Protein AF-A0A537TUF7-F1 (afdb_monomer)

Radius of gyration: 23.36 Å; Cα contacts (8 Å, |Δi|>4): 195; chains: 1; bounding box: 67×32×66 Å

Secondary structure (DSSP, 8-state):
-HHHHHHHHHHS---SHHHHHHHHHHHHHHHHTS------TTTHHHHTTHHHH-HHHHHH-HHHHHHHHHHHHHHHHT-HHHHHHHHHHHHHHHHHHHHHHTT---SS-GGG--HHHHHHHHHHHHHHGGGSPPSHHHHHHHHHHHHHHTTHHHHIIIIIHHHHTT-----HHHHHHHHHHHHHHHHHHHTT--PPP-

Foldseek 3Di:
DVVVVVVVCVVPPDPDPVSVVVVVVVVCVVCVPDDDQDFDPVLPCLQQVDVVLDPLLCVQEVPLVVLLNQLSNCLRRFVLLSSLVSLLVSVLLVLLQLLVVLVQDDPDRSVPDDLVSSLVSNVVSLVVLVVDDDDPVSVVVNVLSVVLSVCSCCSVVVGDVCSVVVVDDDGSVRSVVSSVVSSVSSVSCSVPHGRDDD

Structure (mmCIF, N/CA/C/O backbone):
data_AF-A0A537TUF7-F1
#
_entry.id   AF-A0A537TUF7-F1
#
loop_
_atom_site.group_PDB
_atom_site.id
_atom_site.type_symbol
_atom_site.label_atom_id
_atom_site.label_alt_id
_atom_site.label_comp_id
_atom_site.label_asym_id
_atom_site.label_entity_id
_atom_site.label_seq_id
_atom_site.pdbx_PDB_ins_code
_atom_site.Cartn_x
_atom_site.Cartn_y
_atom_site.Cartn_z
_atom_site.occupancy
_atom_site.B_iso_or_equiv
_atom_site.auth_seq_id
_atom_site.auth_comp_id
_atom_site.auth_asym_id
_atom_site.auth_atom_id
_atom_site.pdbx_PDB_model_num
ATOM 1 N N . MET A 1 1 ? 23.579 -20.624 -18.718 1.00 41.66 1 MET A N 1
ATOM 2 C CA . MET A 1 1 ? 23.574 -19.630 -19.819 1.00 41.66 1 MET A CA 1
ATOM 3 C C . MET A 1 1 ? 24.207 -18.288 -19.442 1.00 41.66 1 MET A C 1
ATOM 5 O O . MET A 1 1 ? 25.344 -18.083 -19.829 1.00 41.66 1 MET A O 1
ATOM 9 N N . SER A 1 2 ? 23.571 -17.375 -18.684 1.00 40.97 2 SER A N 1
ATOM 10 C CA . SER A 1 2 ? 24.160 -16.029 -18.462 1.00 40.97 2 SER A CA 1
ATOM 11 C C . SER A 1 2 ? 25.441 -16.029 -17.614 1.00 40.97 2 SER A C 1
ATOM 13 O O . SER A 1 2 ? 26.376 -15.311 -17.939 1.00 40.97 2 SER A O 1
ATOM 15 N N . LYS A 1 3 ? 25.525 -16.853 -16.558 1.00 42.59 3 LYS A N 1
ATOM 16 C CA . LYS A 1 3 ? 26.743 -16.977 -15.731 1.00 42.59 3 LYS A CA 1
ATOM 17 C C . LYS A 1 3 ? 27.921 -17.597 -16.491 1.00 42.59 3 LYS A C 1
ATOM 19 O O . LYS A 1 3 ? 29.027 -17.096 -16.356 1.00 42.59 3 LYS A O 1
ATOM 24 N N . GLU A 1 4 ? 27.689 -18.628 -17.299 1.00 43.91 4 GLU A N 1
ATOM 25 C CA . GLU A 1 4 ? 28.737 -19.282 -18.106 1.00 43.91 4 GLU A CA 1
ATOM 26 C C . GLU A 1 4 ? 29.288 -18.334 -19.178 1.00 43.91 4 GLU A C 1
ATOM 28 O O . GLU A 1 4 ? 30.496 -18.145 -19.244 1.00 43.91 4 GLU A O 1
ATOM 33 N N . LEU A 1 5 ? 28.412 -17.615 -19.894 1.00 49.72 5 LEU A N 1
ATOM 34 C CA . LEU A 1 5 ? 28.808 -16.570 -20.852 1.00 49.72 5 LEU A CA 1
ATOM 35 C C . LEU A 1 5 ? 29.634 -15.445 -20.201 1.00 49.72 5 LEU A C 1
ATOM 37 O O . LEU A 1 5 ? 30.576 -14.938 -20.801 1.00 49.72 5 LEU A O 1
ATOM 41 N N . ILE A 1 6 ? 29.302 -15.055 -18.964 1.00 53.06 6 ILE A N 1
ATOM 42 C CA . ILE A 1 6 ? 30.048 -14.032 -18.208 1.00 53.06 6 ILE A CA 1
ATOM 43 C C . ILE A 1 6 ? 31.403 -14.563 -17.710 1.00 53.06 6 ILE A C 1
ATOM 45 O O . ILE A 1 6 ? 32.315 -13.771 -17.481 1.00 53.06 6 ILE A O 1
ATOM 49 N N . THR A 1 7 ? 31.542 -15.874 -17.505 1.00 54.53 7 THR A N 1
ATOM 50 C CA . THR A 1 7 ? 32.777 -16.471 -16.975 1.00 54.53 7 THR A CA 1
ATOM 51 C C . THR A 1 7 ? 33.819 -16.623 -18.084 1.00 54.53 7 THR A C 1
ATOM 53 O O . THR A 1 7 ? 34.946 -16.179 -17.885 1.00 54.53 7 THR A O 1
ATOM 56 N N . ASP A 1 8 ? 33.421 -17.097 -19.271 1.00 58.22 8 ASP A N 1
ATOM 57 C CA . ASP A 1 8 ? 34.294 -17.170 -20.459 1.00 58.22 8 ASP A CA 1
ATOM 58 C C . ASP A 1 8 ? 34.766 -15.784 -20.930 1.00 58.22 8 ASP A C 1
ATOM 60 O O . ASP A 1 8 ? 35.949 -15.575 -21.197 1.00 58.22 8 ASP A O 1
ATOM 64 N N . ALA A 1 9 ? 33.870 -14.789 -20.953 1.00 60.72 9 ALA A N 1
ATOM 65 C CA . ALA A 1 9 ? 34.207 -13.428 -21.381 1.00 60.72 9 ALA A CA 1
ATOM 66 C C . ALA A 1 9 ? 35.171 -12.690 -20.428 1.00 60.72 9 ALA A C 1
ATOM 68 O O . ALA A 1 9 ? 35.752 -11.673 -20.804 1.00 60.72 9 ALA A O 1
ATOM 69 N N . LYS A 1 10 ? 35.335 -13.165 -19.182 1.00 65.31 10 LYS A N 1
ATOM 70 C CA . LYS A 1 10 ? 36.323 -12.620 -18.233 1.00 65.31 10 LYS A CA 1
ATOM 71 C C . LYS A 1 10 ? 37.730 -13.165 -18.470 1.00 65.31 10 LYS A C 1
ATOM 73 O O . LYS A 1 10 ? 38.685 -12.460 -18.158 1.00 65.31 10 LYS A O 1
ATOM 78 N N . SER A 1 11 ? 37.857 -14.396 -18.965 1.00 77.00 11 SER A N 1
ATOM 79 C CA . SER A 1 11 ? 39.151 -15.015 -19.282 1.00 77.00 11 SER A CA 1
ATOM 80 C C . SER A 1 11 ? 39.705 -14.608 -20.647 1.00 77.00 11 SER A C 1
ATOM 82 O O . SER A 1 11 ? 40.914 -14.692 -20.835 1.00 77.00 11 SER A O 1
ATOM 84 N N . ASP A 1 12 ? 38.850 -14.148 -21.563 1.00 80.88 12 ASP A N 1
ATOM 85 C CA . ASP A 1 12 ? 39.233 -13.701 -22.908 1.00 80.88 12 ASP A CA 1
ATOM 86 C C . ASP A 1 12 ? 38.388 -12.484 -23.342 1.00 80.88 12 ASP A C 1
ATOM 88 O O . ASP A 1 12 ? 37.424 -12.615 -24.104 1.00 80.88 12 ASP A O 1
ATOM 92 N N . PRO A 1 13 ? 38.648 -11.288 -22.778 1.00 79.75 13 PRO A N 1
ATOM 93 C CA . PRO A 1 13 ? 37.922 -10.089 -23.166 1.00 79.75 13 PRO A CA 1
ATOM 94 C C . PRO A 1 13 ? 38.339 -9.624 -24.573 1.00 79.75 13 PRO A C 1
ATOM 96 O O . PRO A 1 13 ? 39.458 -9.889 -25.005 1.00 79.75 13 PRO A O 1
ATOM 99 N N 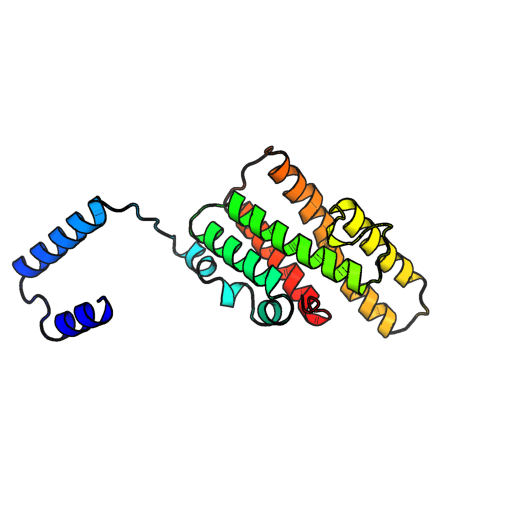. PRO A 1 14 ? 37.488 -8.851 -25.271 1.00 82.25 14 PRO A N 1
ATOM 100 C CA . PRO A 1 14 ? 37.861 -8.190 -26.518 1.00 82.25 14 PRO A CA 1
ATOM 101 C C . PRO A 1 14 ? 39.120 -7.343 -26.333 1.00 82.25 14 PRO A C 1
ATOM 103 O O . PRO A 1 14 ? 39.130 -6.423 -25.513 1.00 82.25 14 PRO A O 1
ATOM 106 N N . ASN A 1 15 ? 40.153 -7.610 -27.126 1.00 88.00 15 ASN A N 1
ATOM 107 C CA . ASN A 1 15 ? 41.458 -6.957 -26.993 1.00 88.00 15 ASN A CA 1
ATOM 108 C C . ASN A 1 15 ? 41.739 -5.958 -28.125 1.00 88.00 15 ASN A C 1
ATOM 110 O O . ASN A 1 15 ? 42.789 -5.317 -28.150 1.00 88.00 15 ASN A O 1
ATOM 114 N N . ASN A 1 16 ? 40.808 -5.804 -29.072 1.00 89.44 16 ASN A N 1
ATOM 115 C CA . ASN A 1 16 ? 40.905 -4.823 -30.147 1.00 89.44 16 ASN A CA 1
ATOM 116 C C . ASN A 1 16 ? 39.552 -4.187 -30.502 1.00 89.44 16 ASN A C 1
ATOM 118 O O . ASN A 1 16 ? 38.472 -4.674 -30.161 1.00 89.44 16 ASN A O 1
ATOM 122 N N . GLU A 1 17 ? 39.628 -3.079 -31.238 1.00 88.25 17 GLU A N 1
ATOM 123 C CA . GLU A 1 17 ? 38.467 -2.294 -31.661 1.00 88.25 17 GLU A CA 1
ATOM 124 C C . GLU A 1 17 ? 37.480 -3.106 -32.517 1.00 88.25 17 GLU A C 1
ATOM 126 O O . GLU A 1 17 ? 36.264 -2.941 -32.405 1.00 88.25 17 GLU A O 1
ATOM 131 N N . ARG A 1 18 ? 37.981 -4.034 -33.344 1.00 87.00 18 ARG A N 1
ATOM 132 C CA . ARG A 1 18 ? 37.148 -4.859 -34.228 1.00 87.00 18 ARG A CA 1
ATOM 133 C C . ARG A 1 18 ? 36.275 -5.828 -33.434 1.00 87.00 18 ARG A C 1
ATOM 135 O O . ARG A 1 18 ? 35.088 -5.948 -33.734 1.00 87.00 18 ARG A O 1
ATOM 142 N N . GLU A 1 19 ? 36.833 -6.498 -32.435 1.00 88.06 19 GLU A N 1
ATOM 143 C CA . GLU A 1 19 ? 36.095 -7.397 -31.542 1.00 88.06 19 GLU A CA 1
ATOM 144 C C . GLU A 1 19 ? 35.032 -6.632 -30.744 1.00 88.06 19 GLU A C 1
ATOM 146 O O . GLU A 1 19 ? 33.872 -7.051 -30.686 1.00 88.06 19 GLU A O 1
ATOM 151 N N . PHE A 1 20 ? 35.383 -5.448 -30.231 1.00 87.44 20 PHE A N 1
ATOM 152 C CA . PHE A 1 20 ? 34.436 -4.562 -29.547 1.00 87.44 20 PHE A CA 1
ATOM 153 C C . PHE A 1 20 ? 33.287 -4.121 -30.468 1.00 87.44 20 PHE A C 1
ATOM 155 O O . PHE A 1 20 ? 32.117 -4.097 -30.066 1.00 87.44 20 PHE A O 1
ATOM 162 N N . ALA A 1 21 ? 33.595 -3.816 -31.732 1.00 87.69 21 ALA A N 1
ATOM 163 C CA . ALA A 1 21 ? 32.600 -3.450 -32.733 1.00 87.69 21 ALA A CA 1
ATOM 164 C C . ALA A 1 21 ? 31.647 -4.610 -33.063 1.00 87.69 21 ALA A C 1
ATOM 166 O O . ALA A 1 21 ? 30.453 -4.375 -33.264 1.00 87.69 21 ALA A O 1
ATOM 167 N N . VAL A 1 22 ? 32.134 -5.856 -33.101 1.00 87.94 22 VAL A N 1
ATOM 168 C CA . VAL A 1 22 ? 31.292 -7.048 -33.312 1.00 87.94 22 VAL A CA 1
ATOM 169 C C . VAL A 1 22 ? 30.327 -7.247 -32.145 1.00 87.94 22 VAL A C 1
ATOM 171 O O . VAL A 1 22 ? 29.127 -7.390 -32.384 1.00 87.94 22 VAL A O 1
ATOM 174 N N . LEU A 1 23 ? 30.805 -7.172 -30.899 1.00 87.50 23 LEU A N 1
ATOM 175 C CA . LEU A 1 23 ? 29.941 -7.271 -29.716 1.00 87.50 23 LEU A CA 1
ATOM 176 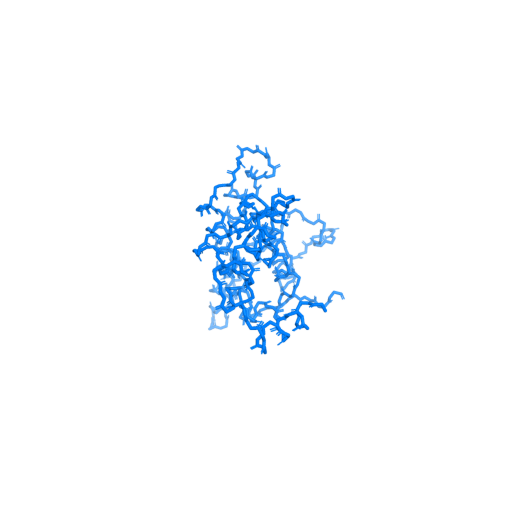C C . LEU A 1 23 ? 28.885 -6.171 -29.675 1.00 87.50 23 LEU A C 1
ATOM 178 O O . LEU A 1 23 ? 27.715 -6.438 -29.411 1.00 87.50 23 LEU A O 1
ATOM 182 N N . THR A 1 24 ? 29.281 -4.940 -29.988 1.00 88.69 24 THR A N 1
ATOM 183 C CA . THR A 1 24 ? 28.364 -3.801 -30.036 1.00 88.69 24 THR A CA 1
ATOM 184 C C . THR A 1 24 ? 27.279 -4.020 -31.092 1.00 88.69 24 THR A C 1
ATOM 186 O O . THR A 1 24 ? 26.094 -3.837 -30.815 1.00 88.69 24 THR A O 1
ATOM 189 N N . LYS A 1 25 ? 27.649 -4.483 -32.295 1.00 88.75 25 LYS A N 1
ATOM 190 C CA . LYS A 1 25 ? 26.689 -4.823 -33.359 1.00 88.75 25 LYS A CA 1
ATOM 191 C C . LYS A 1 25 ? 25.750 -5.957 -32.951 1.00 88.75 25 LYS A C 1
ATOM 193 O O . LYS A 1 25 ? 24.556 -5.851 -33.218 1.00 88.75 25 LYS A O 1
ATOM 198 N N . ALA A 1 26 ? 26.263 -7.000 -32.299 1.00 89.12 26 ALA A N 1
ATOM 199 C CA . ALA A 1 26 ? 25.457 -8.113 -31.803 1.00 89.12 26 ALA A CA 1
ATOM 200 C C . ALA A 1 26 ? 24.463 -7.649 -30.729 1.00 89.12 26 ALA A C 1
ATOM 202 O O . ALA A 1 26 ? 23.276 -7.948 -30.827 1.00 89.12 26 ALA A O 1
ATOM 203 N N . LEU A 1 27 ? 24.911 -6.835 -29.768 1.00 88.50 27 LEU A N 1
ATOM 204 C CA . LEU A 1 27 ? 24.050 -6.228 -28.753 1.00 88.50 27 LEU A CA 1
ATOM 205 C C . LEU A 1 27 ? 22.926 -5.405 -29.393 1.00 88.50 27 LEU A C 1
ATOM 207 O O . LEU A 1 27 ? 21.762 -5.575 -29.036 1.00 88.50 27 LEU A O 1
ATOM 211 N N . TYR A 1 28 ? 23.252 -4.544 -30.361 1.00 89.12 28 TYR A N 1
ATOM 212 C CA . TYR A 1 28 ? 22.243 -3.762 -31.074 1.00 89.12 28 TYR A CA 1
ATOM 213 C C . TYR A 1 28 ? 21.287 -4.639 -31.883 1.00 89.12 28 TYR A C 1
ATOM 215 O O . TYR A 1 28 ? 20.093 -4.358 -31.884 1.00 89.12 28 TYR A O 1
ATOM 223 N N . ALA A 1 29 ? 21.772 -5.686 -32.555 1.00 88.50 29 ALA A N 1
ATOM 224 C CA . ALA A 1 29 ? 20.922 -6.616 -33.297 1.00 88.50 29 ALA A CA 1
ATOM 225 C C . ALA A 1 29 ? 19.941 -7.351 -32.367 1.00 88.50 29 ALA A C 1
ATOM 227 O O . ALA A 1 29 ? 18.752 -7.439 -32.668 1.00 88.50 29 ALA A O 1
ATOM 228 N N . GLU A 1 30 ? 20.424 -7.798 -31.207 1.00 88.69 30 GLU A N 1
ATOM 229 C CA . GLU A 1 30 ? 19.633 -8.478 -30.180 1.00 88.69 30 GLU A CA 1
ATOM 230 C C . GLU A 1 30 ? 18.600 -7.562 -29.518 1.00 88.69 30 GLU A C 1
ATOM 232 O O . GLU A 1 30 ? 17.462 -7.971 -29.286 1.00 88.69 30 GLU A O 1
ATOM 237 N N . ILE A 1 31 ? 18.983 -6.325 -29.190 1.00 91.50 31 ILE A N 1
ATOM 238 C CA . ILE A 1 31 ? 18.089 -5.349 -28.556 1.00 91.50 31 ILE A CA 1
ATOM 239 C C . ILE A 1 31 ? 17.061 -4.810 -29.551 1.00 91.50 31 ILE A C 1
ATOM 241 O O . ILE A 1 31 ? 15.922 -4.567 -29.161 1.00 91.50 31 ILE A O 1
ATOM 245 N N . ARG A 1 32 ? 17.417 -4.654 -30.834 1.00 89.38 32 ARG A N 1
ATOM 246 C CA . ARG A 1 32 ? 16.524 -4.094 -31.865 1.00 89.38 32 ARG A CA 1
ATOM 247 C C . ARG A 1 32 ? 15.202 -4.856 -31.988 1.00 89.38 32 ARG A C 1
ATOM 249 O O . ARG A 1 32 ? 14.192 -4.244 -32.311 1.00 89.38 32 ARG A O 1
ATOM 256 N N . ASN A 1 33 ? 15.203 -6.156 -31.701 1.00 86.94 33 ASN A N 1
ATOM 257 C CA . ASN A 1 33 ? 14.017 -7.009 -31.784 1.00 86.94 33 ASN A CA 1
ATOM 258 C C . ASN A 1 33 ? 13.313 -7.213 -30.428 1.00 86.94 33 ASN A C 1
ATOM 260 O O . ASN A 1 33 ? 12.465 -8.096 -30.304 1.00 86.94 33 ASN A O 1
ATOM 264 N N . LYS A 1 34 ? 13.665 -6.435 -29.395 1.00 90.06 34 LYS A N 1
ATOM 265 C CA . LYS A 1 34 ? 13.109 -6.547 -28.039 1.00 90.06 34 LYS A CA 1
ATOM 266 C C . LYS A 1 34 ? 12.470 -5.225 -27.617 1.00 90.06 34 LYS A C 1
ATOM 268 O O . LYS A 1 34 ? 13.039 -4.155 -27.811 1.00 90.06 34 LYS A O 1
ATOM 273 N N . LEU A 1 35 ? 11.306 -5.301 -26.972 1.00 88.75 35 LEU A N 1
ATOM 274 C CA . LEU A 1 35 ? 10.735 -4.158 -26.262 1.00 88.75 35 LEU A CA 1
ATOM 275 C C . LEU A 1 35 ? 11.449 -4.021 -24.912 1.00 88.75 35 LEU A C 1
ATOM 277 O O . LEU A 1 35 ? 11.392 -4.931 -24.086 1.00 88.75 35 LEU A O 1
ATOM 281 N N . LEU A 1 36 ? 12.119 -2.890 -24.689 1.00 90.19 36 LEU A N 1
ATOM 282 C CA . LEU A 1 36 ? 12.801 -2.589 -23.431 1.00 90.19 36 LEU A CA 1
ATOM 283 C C . LEU A 1 36 ? 12.050 -1.510 -22.654 1.00 90.19 36 LEU A C 1
ATOM 285 O O . LEU A 1 36 ? 11.649 -0.493 -23.215 1.00 90.19 36 LEU A O 1
ATOM 289 N N . VAL A 1 37 ? 11.927 -1.705 -21.341 1.00 91.06 37 VAL A N 1
ATOM 290 C CA . VAL A 1 37 ? 11.449 -0.674 -20.414 1.00 91.06 37 VAL A CA 1
ATOM 291 C C . VAL A 1 37 ? 12.635 -0.156 -19.613 1.00 91.06 37 VAL A C 1
ATOM 293 O O . VAL A 1 37 ? 13.238 -0.891 -18.831 1.00 91.06 37 VAL A O 1
ATOM 296 N N . VAL A 1 38 ? 12.966 1.120 -19.799 1.00 92.19 38 VAL A N 1
ATOM 297 C CA . VAL A 1 38 ? 14.016 1.789 -19.028 1.00 92.19 38 VAL A CA 1
ATOM 298 C C . VAL A 1 38 ? 13.397 2.389 -17.770 1.00 92.19 38 VAL A C 1
ATOM 300 O O . VAL A 1 38 ? 12.585 3.311 -17.837 1.00 92.19 38 VAL A O 1
ATOM 303 N N . VAL A 1 39 ? 13.791 1.866 -16.610 1.00 95.44 39 VAL A N 1
ATOM 304 C CA . VAL A 1 39 ? 13.367 2.394 -15.309 1.00 95.44 39 VAL A CA 1
ATOM 305 C C . VAL A 1 39 ? 14.299 3.542 -14.914 1.00 95.44 39 VAL A C 1
ATOM 307 O O . VAL A 1 39 ? 15.500 3.309 -14.753 1.00 95.44 39 VAL A O 1
ATOM 310 N N . PRO A 1 40 ? 13.796 4.776 -14.728 1.00 94.75 40 PRO A N 1
ATOM 311 C CA . PRO A 1 40 ? 14.644 5.889 -14.333 1.00 94.75 40 PRO A CA 1
ATOM 312 C C . PRO A 1 40 ? 15.158 5.707 -12.893 1.00 94.75 40 PRO A C 1
ATOM 314 O O . PRO A 1 40 ? 14.482 5.075 -12.068 1.00 94.75 40 PRO A O 1
ATOM 317 N N . PRO A 1 41 ? 16.331 6.274 -12.550 1.00 94.19 41 PRO A N 1
ATOM 318 C CA . PRO A 1 41 ? 16.997 6.014 -11.273 1.00 94.19 41 PRO A CA 1
ATOM 319 C C . PRO A 1 41 ? 16.123 6.237 -10.033 1.00 94.19 41 PRO A C 1
ATOM 321 O O . PRO A 1 41 ? 16.176 5.432 -9.101 1.00 94.19 41 PRO A O 1
ATOM 324 N N . HIS A 1 42 ? 15.278 7.275 -10.027 1.00 94.00 42 HIS A N 1
ATOM 325 C CA . HIS A 1 42 ? 14.422 7.618 -8.883 1.00 94.00 42 HIS A CA 1
ATOM 326 C C . HIS A 1 42 ? 13.295 6.606 -8.633 1.00 94.00 42 HIS A C 1
ATOM 328 O O . HIS A 1 42 ? 12.819 6.491 -7.501 1.00 94.00 42 HIS A O 1
ATOM 334 N N . ARG A 1 43 ? 12.911 5.828 -9.654 1.00 94.19 43 ARG A N 1
ATOM 335 C CA . ARG A 1 43 ? 11.882 4.782 -9.561 1.00 94.19 43 ARG A CA 1
ATOM 336 C C . ARG A 1 43 ? 12.432 3.381 -9.313 1.00 94.19 43 ARG A C 1
ATOM 338 O O . ARG A 1 43 ? 11.687 2.501 -8.888 1.00 94.19 43 ARG A O 1
ATOM 345 N N . ARG A 1 44 ? 13.738 3.171 -9.503 1.00 93.44 44 ARG A N 1
ATOM 346 C CA . ARG A 1 44 ? 14.407 1.866 -9.338 1.00 93.44 44 ARG A CA 1
ATOM 347 C C . ARG A 1 44 ? 14.099 1.192 -7.996 1.00 93.44 44 ARG A C 1
ATOM 349 O O . ARG A 1 44 ? 13.887 -0.017 -7.959 1.00 93.44 44 ARG A O 1
ATOM 356 N N . LYS A 1 45 ? 14.024 1.975 -6.913 1.00 92.06 45 LYS A N 1
ATOM 357 C CA . LYS A 1 45 ? 13.727 1.487 -5.552 1.00 92.06 45 LYS A CA 1
ATOM 358 C C . LYS A 1 45 ? 12.377 0.769 -5.424 1.00 92.06 45 LYS A C 1
ATOM 360 O O . LYS A 1 45 ? 12.213 -0.051 -4.531 1.00 92.06 45 LYS A O 1
ATOM 365 N N . PHE A 1 46 ? 11.428 1.043 -6.320 1.00 94.94 46 PHE A N 1
ATOM 366 C CA . PHE A 1 46 ? 10.109 0.417 -6.294 1.00 94.94 46 PHE A CA 1
ATOM 367 C C . PHE A 1 46 ? 10.078 -0.947 -7.008 1.00 94.94 46 PHE A C 1
ATOM 369 O O . PHE A 1 46 ? 9.184 -1.744 -6.753 1.00 94.94 46 PHE A O 1
ATOM 376 N N . TYR A 1 47 ? 11.062 -1.282 -7.854 1.00 92.62 47 TYR A N 1
ATOM 377 C CA . TYR A 1 47 ? 11.034 -2.542 -8.615 1.00 92.62 47 TYR A CA 1
ATOM 378 C C . TYR A 1 47 ? 11.224 -3.780 -7.724 1.00 92.62 47 TYR A C 1
ATOM 380 O O . TYR A 1 47 ? 10.515 -4.777 -7.856 1.00 92.62 47 TYR A O 1
ATOM 388 N N . ASN A 1 48 ? 12.163 -3.697 -6.778 1.00 83.94 48 ASN A N 1
ATOM 389 C CA . ASN A 1 48 ? 12.347 -4.680 -5.713 1.00 83.94 48 ASN A CA 1
ATOM 390 C C . ASN A 1 48 ? 11.908 -4.062 -4.380 1.00 83.94 48 ASN A C 1
ATOM 392 O O . ASN A 1 48 ? 12.697 -3.962 -3.444 1.00 83.94 48 ASN A O 1
ATOM 396 N N . ALA A 1 49 ? 10.654 -3.599 -4.319 1.00 79.12 49 ALA A N 1
ATOM 397 C CA . ALA A 1 49 ? 10.100 -2.818 -3.211 1.00 79.12 49 ALA A CA 1
ATOM 398 C C . ALA A 1 49 ? 10.142 -3.498 -1.826 1.00 79.12 49 ALA A C 1
ATOM 400 O O . ALA A 1 49 ? 9.624 -2.926 -0.880 1.00 79.12 49 ALA A O 1
ATOM 401 N N . ARG A 1 50 ? 10.749 -4.679 -1.655 1.00 86.44 50 ARG A N 1
ATOM 402 C CA . ARG A 1 50 ? 10.850 -5.376 -0.365 1.00 86.44 50 ARG A CA 1
ATOM 403 C C . ARG A 1 50 ? 11.451 -4.500 0.733 1.00 86.44 50 ARG A C 1
ATOM 405 O O . ARG A 1 50 ? 10.866 -4.403 1.805 1.00 86.44 50 ARG A O 1
ATOM 412 N N . GLU A 1 51 ? 12.582 -3.855 0.455 1.00 83.38 51 GLU A N 1
ATOM 413 C CA . GLU A 1 51 ? 13.233 -2.944 1.408 1.00 83.38 51 GLU A CA 1
ATOM 414 C C . GLU A 1 51 ? 12.403 -1.681 1.640 1.00 83.38 51 GLU A C 1
ATOM 416 O O . GLU A 1 51 ? 12.327 -1.184 2.756 1.00 83.38 51 GLU A O 1
ATOM 421 N N . PHE A 1 52 ? 11.748 -1.179 0.590 1.00 89.56 52 PHE A N 1
ATOM 422 C CA . PHE A 1 52 ? 10.923 0.021 0.681 1.00 89.56 52 PHE A CA 1
ATOM 423 C C . PHE A 1 52 ? 9.625 -0.204 1.469 1.00 89.56 52 PHE A C 1
ATOM 425 O O . PHE A 1 52 ? 9.177 0.709 2.157 1.00 89.56 52 PHE A O 1
ATOM 432 N N . ILE A 1 53 ? 9.007 -1.380 1.319 1.00 94.75 53 ILE A N 1
ATOM 433 C CA . ILE A 1 53 ? 7.761 -1.763 1.988 1.00 94.75 53 ILE A CA 1
ATOM 434 C C . ILE A 1 53 ? 8.056 -2.107 3.449 1.00 94.75 53 ILE A C 1
ATOM 436 O O . ILE A 1 53 ? 7.400 -1.571 4.329 1.00 94.75 53 ILE A O 1
ATOM 440 N N . GLY A 1 54 ? 9.057 -2.950 3.712 1.00 93.38 54 GLY A N 1
ATOM 441 C CA . GLY A 1 54 ? 9.459 -3.330 5.066 1.00 93.38 54 GLY A CA 1
ATOM 442 C C . GLY A 1 54 ? 9.150 -4.789 5.411 1.00 93.38 54 GLY A C 1
ATOM 443 O O . GLY A 1 54 ? 8.154 -5.377 4.982 1.00 93.38 54 GLY A O 1
ATOM 444 N N . THR A 1 55 ? 10.038 -5.395 6.200 1.00 93.75 55 THR A N 1
ATOM 445 C CA . THR A 1 55 ? 9.963 -6.810 6.599 1.00 93.75 55 THR A CA 1
ATOM 446 C C . THR A 1 55 ? 8.901 -7.078 7.664 1.00 93.75 55 THR A C 1
ATOM 448 O O . THR A 1 55 ? 8.333 -8.167 7.672 1.00 93.75 55 THR A O 1
ATOM 451 N N . SER A 1 56 ? 8.586 -6.097 8.516 1.00 95.31 56 SER A N 1
ATOM 452 C CA . SER A 1 56 ? 7.482 -6.180 9.482 1.00 95.31 56 SER A CA 1
ATOM 453 C C . SER A 1 56 ? 6.142 -6.373 8.775 1.00 95.31 56 SER A C 1
ATOM 455 O O . SER A 1 56 ? 5.380 -7.267 9.133 1.00 95.31 56 SER A O 1
ATOM 457 N N . ILE A 1 57 ? 5.900 -5.610 7.704 1.00 97.19 57 ILE A N 1
ATOM 458 C CA . ILE A 1 57 ? 4.707 -5.746 6.862 1.00 97.19 57 ILE A CA 1
ATOM 459 C C . ILE A 1 57 ? 4.690 -7.115 6.182 1.00 97.19 57 ILE A C 1
ATOM 461 O O . ILE A 1 57 ? 3.656 -7.769 6.165 1.00 97.19 57 ILE A O 1
ATOM 465 N N . GLN A 1 58 ? 5.830 -7.585 5.664 1.00 96.19 58 GLN A N 1
ATOM 466 C CA . GLN A 1 58 ? 5.915 -8.916 5.055 1.00 96.19 58 GLN A CA 1
ATOM 467 C C . GLN A 1 58 ? 5.530 -10.034 6.034 1.00 96.19 58 GLN A C 1
ATOM 469 O O . GLN A 1 58 ? 4.871 -10.989 5.633 1.00 96.19 58 GLN A O 1
ATOM 474 N N . ALA A 1 59 ? 5.964 -9.930 7.291 1.00 95.44 59 ALA A N 1
ATOM 475 C CA . ALA A 1 59 ? 5.701 -10.935 8.313 1.00 95.44 59 ALA A CA 1
ATOM 476 C C . ALA A 1 59 ? 4.263 -10.870 8.852 1.00 95.44 59 ALA A C 1
ATOM 478 O O . ALA A 1 59 ? 3.657 -11.910 9.082 1.00 95.44 59 ALA A O 1
ATOM 479 N N . ALA A 1 60 ? 3.725 -9.665 9.059 1.00 97.31 60 ALA A N 1
ATOM 480 C CA . ALA A 1 60 ? 2.395 -9.469 9.631 1.00 97.31 60 ALA A CA 1
ATOM 481 C C . ALA A 1 60 ? 1.268 -9.531 8.587 1.00 97.31 60 ALA A C 1
ATOM 483 O O . ALA A 1 60 ? 0.154 -9.907 8.928 1.00 97.31 60 ALA A O 1
ATOM 484 N N . PHE A 1 61 ? 1.535 -9.157 7.335 1.00 97.75 61 PHE A N 1
ATOM 485 C CA . PHE A 1 61 ? 0.539 -9.057 6.266 1.00 97.75 61 PHE A CA 1
ATOM 486 C C . PHE A 1 61 ? 1.068 -9.596 4.923 1.00 97.75 61 PHE A C 1
ATOM 488 O O . PHE A 1 61 ? 1.194 -8.822 3.964 1.00 97.75 61 PHE A O 1
ATOM 495 N N . PRO A 1 62 ? 1.429 -10.890 4.809 1.00 96.81 62 PRO A N 1
ATOM 496 C CA . PRO A 1 62 ? 2.006 -11.438 3.582 1.00 96.81 62 PRO A CA 1
ATOM 497 C C . PRO A 1 62 ? 1.132 -11.230 2.335 1.00 96.81 62 PRO A C 1
ATOM 499 O O . PRO A 1 62 ? 1.672 -10.932 1.263 1.00 96.81 62 PRO A O 1
ATOM 502 N N . SER A 1 63 ? -0.195 -11.298 2.460 1.00 97.06 63 SER A N 1
ATOM 503 C CA . SER A 1 63 ? -1.127 -11.059 1.351 1.00 97.06 63 SER A CA 1
ATOM 504 C C . SER A 1 63 ? -1.110 -9.597 0.896 1.00 97.06 63 SER A C 1
ATOM 506 O O . SER A 1 63 ? -0.986 -9.306 -0.297 1.00 97.06 63 SER A O 1
ATOM 508 N N . SER A 1 64 ? -1.145 -8.655 1.843 1.00 97.38 64 SER A N 1
ATOM 509 C CA . SER A 1 64 ? -1.061 -7.217 1.532 1.00 97.38 64 SER A CA 1
ATOM 510 C C . SER A 1 64 ? 0.318 -6.831 0.993 1.00 97.38 64 SER A C 1
ATOM 512 O O . SER A 1 64 ? 0.434 -6.025 0.070 1.00 97.38 64 SER A O 1
ATOM 514 N N . PHE A 1 65 ? 1.378 -7.443 1.523 1.00 97.50 65 PHE A N 1
ATOM 515 C CA . PHE A 1 65 ? 2.744 -7.271 1.041 1.00 97.50 65 PHE A CA 1
ATOM 516 C C . PHE A 1 65 ? 2.890 -7.731 -0.414 1.00 97.50 65 PHE A C 1
ATOM 518 O O . PHE A 1 65 ? 3.558 -7.060 -1.202 1.00 97.50 65 PHE A O 1
ATOM 525 N N . ALA A 1 66 ? 2.265 -8.850 -0.797 1.00 96.94 66 ALA A N 1
ATOM 526 C CA . ALA A 1 66 ? 2.284 -9.329 -2.176 1.00 96.94 66 ALA A CA 1
ATOM 527 C C . ALA A 1 66 ? 1.658 -8.308 -3.142 1.00 96.94 66 ALA A C 1
ATOM 529 O O . ALA A 1 66 ? 2.253 -8.015 -4.183 1.00 96.94 66 ALA A O 1
ATOM 530 N N . GLU A 1 67 ? 0.523 -7.712 -2.769 1.00 98.06 67 GLU A N 1
ATOM 531 C CA . GLU A 1 67 ? -0.127 -6.636 -3.528 1.00 98.06 67 GLU A CA 1
ATOM 532 C C . GLU A 1 67 ? 0.756 -5.378 -3.597 1.00 98.06 67 GLU A C 1
ATOM 534 O O . GLU A 1 67 ? 1.021 -4.870 -4.686 1.00 98.06 67 GLU A O 1
ATOM 539 N N . LEU A 1 68 ? 1.319 -4.911 -2.475 1.00 98.06 68 LEU A N 1
ATOM 540 C CA . LEU A 1 68 ? 2.237 -3.763 -2.474 1.00 98.06 68 LEU A CA 1
ATOM 541 C C . LEU A 1 68 ? 3.490 -4.028 -3.320 1.00 98.06 68 LEU A C 1
ATOM 543 O O . LEU A 1 68 ? 3.969 -3.140 -4.023 1.00 98.06 68 LEU A O 1
ATOM 547 N N . ARG A 1 69 ? 4.025 -5.250 -3.325 1.00 97.56 69 ARG A N 1
ATOM 548 C CA . ARG A 1 69 ? 5.172 -5.599 -4.173 1.00 97.56 69 ARG A CA 1
ATOM 549 C C . ARG A 1 69 ? 4.827 -5.471 -5.659 1.00 97.56 69 ARG A C 1
ATOM 551 O O . ARG A 1 69 ? 5.634 -4.926 -6.412 1.00 97.56 69 ARG A O 1
ATOM 558 N N . LEU A 1 70 ? 3.649 -5.940 -6.076 1.00 97.56 70 LEU A N 1
ATOM 559 C CA . LEU A 1 70 ? 3.159 -5.762 -7.449 1.00 97.56 70 LEU A CA 1
ATOM 560 C C . LEU A 1 70 ? 2.943 -4.277 -7.767 1.00 97.56 70 LEU A C 1
ATOM 562 O O . LEU A 1 70 ? 3.395 -3.802 -8.808 1.00 97.56 70 LEU A O 1
ATOM 566 N N . GLY A 1 71 ? 2.358 -3.516 -6.837 1.00 97.50 71 GLY A N 1
ATOM 567 C CA . GLY A 1 71 ? 2.184 -2.071 -6.978 1.00 97.50 71 GLY A CA 1
ATOM 568 C C . GLY A 1 71 ? 3.509 -1.330 -7.186 1.00 97.50 71 GLY A C 1
ATOM 569 O O . GLY A 1 71 ? 3.634 -0.534 -8.116 1.00 97.50 71 GLY A O 1
ATOM 570 N N . GLY A 1 72 ? 4.535 -1.665 -6.399 1.00 97.69 72 GLY A N 1
ATOM 571 C CA . GLY A 1 72 ? 5.885 -1.123 -6.554 1.00 97.69 72 GLY A CA 1
ATOM 572 C C . GLY A 1 72 ? 6.503 -1.447 -7.918 1.00 97.69 72 GLY A C 1
ATOM 573 O O . GLY A 1 72 ? 7.093 -0.572 -8.557 1.00 97.69 72 GLY A O 1
ATOM 574 N N . GLN A 1 73 ? 6.314 -2.671 -8.419 1.00 97.00 73 GLN A N 1
ATOM 575 C CA . GLN A 1 73 ? 6.766 -3.051 -9.760 1.00 97.00 73 GLN A CA 1
ATOM 576 C C . GLN A 1 73 ? 6.072 -2.223 -10.842 1.00 97.00 73 GLN A C 1
ATOM 578 O O . GLN A 1 73 ? 6.759 -1.663 -11.696 1.00 97.00 73 GLN A O 1
ATOM 583 N N . CYS A 1 74 ? 4.745 -2.075 -10.771 1.00 97.38 74 CYS A N 1
ATOM 584 C CA . CYS A 1 74 ? 3.976 -1.220 -11.676 1.00 97.38 74 CYS A CA 1
ATOM 585 C C . CYS A 1 74 ? 4.467 0.233 -11.639 1.00 97.38 74 CYS A C 1
ATOM 587 O O . CYS A 1 74 ? 4.678 0.842 -12.689 1.00 97.38 74 CYS A O 1
ATOM 589 N N . LEU A 1 75 ? 4.717 0.774 -10.445 1.00 97.19 75 LEU A N 1
ATOM 590 C CA . LEU A 1 75 ? 5.256 2.119 -10.267 1.00 97.19 75 LEU A CA 1
ATOM 591 C C . LEU A 1 75 ? 6.624 2.272 -10.938 1.00 97.19 75 LEU A C 1
ATOM 593 O O . LEU A 1 75 ? 6.846 3.227 -11.689 1.00 97.19 75 LEU A O 1
ATOM 597 N N . ALA A 1 76 ? 7.516 1.299 -10.729 1.00 97.00 76 ALA A N 1
ATOM 598 C CA . ALA A 1 76 ? 8.854 1.296 -11.304 1.00 97.00 76 ALA A CA 1
ATOM 599 C C . ALA A 1 76 ? 8.830 1.393 -12.836 1.00 97.00 76 ALA A C 1
ATOM 601 O O . ALA A 1 76 ? 9.586 2.172 -13.415 1.00 97.00 76 ALA A O 1
ATOM 602 N N . ILE A 1 77 ? 7.920 0.661 -13.485 1.00 96.75 77 ILE A N 1
ATOM 603 C CA . ILE A 1 77 ? 7.812 0.604 -14.950 1.00 96.75 77 ILE A CA 1
ATOM 604 C C . ILE A 1 77 ? 6.859 1.647 -15.558 1.00 96.75 77 ILE A C 1
ATOM 606 O O . ILE A 1 77 ? 6.728 1.711 -16.775 1.00 96.75 77 ILE A O 1
ATOM 610 N N . GLY A 1 78 ? 6.217 2.496 -14.750 1.00 96.19 78 GLY A N 1
ATOM 611 C CA . GLY A 1 78 ? 5.368 3.600 -15.236 1.00 96.19 78 GLY A CA 1
ATOM 612 C C . GLY A 1 78 ? 3.903 3.257 -15.443 1.00 96.19 78 GLY A C 1
ATOM 613 O O . GLY A 1 78 ? 3.189 3.990 -16.114 1.00 96.19 78 GLY A O 1
ATOM 614 N N . GLN A 1 79 ? 3.439 2.165 -14.844 1.00 96.81 79 GLN A N 1
ATOM 615 C CA . GLN A 1 79 ? 2.037 1.766 -14.827 1.00 96.81 79 GLN A CA 1
ATOM 616 C C . GLN A 1 79 ? 1.358 2.328 -13.570 1.00 96.81 79 GLN A C 1
ATOM 618 O O . GLN A 1 79 ? 1.021 1.603 -12.635 1.00 96.81 79 GLN A O 1
ATOM 623 N N . PHE A 1 80 ? 1.200 3.651 -13.523 1.00 96.31 80 PHE A N 1
ATOM 624 C CA . PHE A 1 80 ? 0.786 4.394 -12.324 1.00 96.31 80 PHE A CA 1
ATOM 625 C C . PHE A 1 80 ? -0.619 4.027 -11.827 1.00 96.31 80 PHE A C 1
ATOM 627 O O . PHE A 1 80 ? -0.809 3.787 -10.636 1.00 96.31 80 PHE A O 1
ATOM 634 N N . THR A 1 81 ? -1.594 3.889 -12.729 1.00 95.25 81 THR A N 1
ATOM 635 C CA . THR A 1 81 ? -2.950 3.441 -12.369 1.00 95.25 81 THR A CA 1
ATOM 636 C C . THR A 1 81 ? -2.962 1.997 -11.854 1.00 95.25 81 THR A C 1
ATOM 638 O O . THR A 1 81 ? -3.686 1.692 -10.910 1.00 95.25 81 THR A O 1
ATOM 641 N N . ALA A 1 82 ? -2.122 1.112 -12.404 1.00 95.88 82 ALA A N 1
ATOM 642 C CA . ALA A 1 82 ? -1.993 -0.263 -11.912 1.00 95.88 82 ALA A CA 1
ATOM 643 C C . ALA A 1 82 ? -1.326 -0.316 -10.527 1.00 95.88 82 ALA A C 1
ATOM 645 O O . ALA A 1 82 ? -1.758 -1.081 -9.667 1.00 95.88 82 ALA A O 1
ATOM 646 N N . CYS A 1 83 ? -0.334 0.549 -10.273 1.00 97.31 83 CYS A N 1
ATOM 647 C CA . CYS A 1 83 ? 0.217 0.741 -8.930 1.00 97.31 83 CYS A CA 1
ATOM 648 C C . CYS A 1 83 ? -0.887 1.124 -7.943 1.00 97.31 83 CYS A C 1
ATOM 650 O O . CYS A 1 83 ? -1.026 0.487 -6.903 1.00 97.31 83 CYS A O 1
ATOM 652 N N . ALA A 1 84 ? -1.694 2.127 -8.289 1.00 96.38 84 ALA A N 1
ATOM 653 C CA . ALA A 1 84 ? -2.797 2.583 -7.455 1.00 96.38 84 ALA A CA 1
ATOM 654 C C . ALA A 1 84 ? -3.825 1.470 -7.182 1.00 96.38 84 ALA A C 1
ATOM 656 O O . ALA A 1 84 ? -4.276 1.302 -6.050 1.00 96.38 84 ALA A O 1
ATOM 657 N N . PHE A 1 85 ? -4.152 0.667 -8.196 1.00 96.00 85 PHE A N 1
ATOM 658 C CA . PHE A 1 85 ? -5.043 -0.483 -8.060 1.00 96.00 85 PHE A CA 1
ATOM 659 C C . PHE A 1 85 ? -4.504 -1.530 -7.073 1.00 96.00 85 PHE A C 1
ATOM 661 O O . PHE A 1 85 ? -5.217 -1.916 -6.148 1.00 96.00 85 PHE A O 1
ATOM 668 N N . HIS A 1 86 ? -3.241 -1.941 -7.214 1.00 97.75 86 HIS A N 1
ATOM 669 C CA . HIS A 1 86 ? -2.601 -2.878 -6.285 1.00 97.75 86 HIS A CA 1
ATOM 670 C C . HIS A 1 86 ? -2.497 -2.318 -4.859 1.00 97.75 86 HIS A C 1
ATOM 672 O O . HIS A 1 86 ? -2.784 -3.024 -3.895 1.00 97.75 86 HIS A O 1
ATOM 678 N N . SER A 1 87 ? -2.169 -1.032 -4.707 1.00 98.00 87 SER A N 1
ATOM 679 C CA . SER A 1 87 ? -2.174 -0.353 -3.406 1.00 98.00 87 SER A CA 1
ATOM 680 C C . SER A 1 87 ? -3.535 -0.435 -2.714 1.00 98.00 87 SER A C 1
ATOM 682 O O . SER A 1 87 ? -3.608 -0.771 -1.535 1.00 98.00 87 SER A O 1
ATOM 684 N N . LEU A 1 88 ? -4.625 -0.197 -3.446 1.00 97.44 88 LEU A N 1
ATOM 685 C CA . LEU A 1 88 ? -5.972 -0.284 -2.885 1.00 97.44 88 LEU A CA 1
ATOM 686 C C . LEU A 1 88 ? -6.384 -1.723 -2.569 1.00 97.44 88 LEU A C 1
ATOM 688 O O . LEU A 1 88 ? -7.019 -1.951 -1.545 1.00 97.44 88 LEU A O 1
ATOM 692 N N . ARG A 1 89 ? -5.991 -2.704 -3.388 1.00 97.12 89 ARG A N 1
ATOM 693 C CA . ARG A 1 89 ? -6.215 -4.124 -3.072 1.00 97.12 89 ARG A CA 1
ATOM 694 C C . ARG A 1 89 ? -5.528 -4.537 -1.775 1.00 97.12 89 ARG A C 1
ATOM 696 O O . ARG A 1 89 ? -6.145 -5.233 -0.974 1.00 97.12 89 ARG A O 1
ATOM 703 N N . ALA A 1 90 ? -4.301 -4.062 -1.547 1.00 97.88 90 ALA A N 1
ATOM 704 C CA . ALA A 1 90 ? -3.625 -4.239 -0.268 1.00 97.88 90 ALA A CA 1
ATOM 705 C C . ALA A 1 90 ? -4.468 -3.634 0.862 1.00 97.88 90 ALA A C 1
ATOM 707 O O . ALA A 1 90 ? -4.850 -4.348 1.780 1.00 97.88 90 ALA A O 1
ATOM 708 N N . VAL A 1 91 ? -4.843 -2.352 0.763 1.00 98.12 91 VAL A N 1
ATOM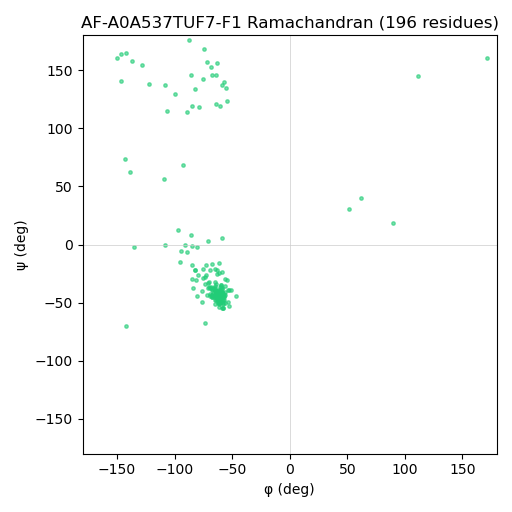 709 C CA . VAL A 1 91 ? -5.648 -1.661 1.790 1.00 98.12 91 VAL A CA 1
ATOM 710 C C . VAL A 1 91 ? -6.946 -2.407 2.119 1.00 98.12 91 VAL A C 1
ATOM 712 O O . VAL A 1 91 ? -7.294 -2.501 3.291 1.00 98.12 91 VAL A O 1
ATOM 715 N N . GLU A 1 92 ? -7.639 -2.988 1.136 1.00 97.25 92 GLU A N 1
ATOM 716 C CA . GLU A 1 92 ? -8.858 -3.774 1.381 1.00 97.25 92 GLU A CA 1
ATOM 717 C C . GLU A 1 92 ? -8.618 -4.988 2.291 1.00 97.25 92 GLU A C 1
ATOM 719 O O . GLU A 1 92 ? -9.437 -5.265 3.168 1.00 97.25 92 GLU A O 1
ATOM 724 N N . ILE A 1 93 ? -7.485 -5.681 2.131 1.00 96.81 93 ILE A N 1
ATOM 725 C CA . ILE A 1 93 ? -7.080 -6.768 3.035 1.00 96.81 93 ILE A CA 1
ATOM 726 C C . ILE A 1 93 ? -6.901 -6.211 4.452 1.00 96.81 93 ILE A C 1
ATOM 728 O O . ILE A 1 93 ? -7.477 -6.745 5.396 1.00 96.81 93 ILE A O 1
ATOM 732 N N . GLY A 1 94 ? -6.194 -5.085 4.593 1.00 97.00 94 GLY A N 1
ATOM 733 C CA . GLY A 1 94 ? -6.014 -4.410 5.881 1.00 97.00 94 GLY A CA 1
ATOM 734 C C . GLY A 1 94 ? -7.336 -3.999 6.540 1.00 97.00 94 GLY A C 1
ATOM 735 O O . GLY A 1 94 ? -7.517 -4.229 7.734 1.00 97.00 94 GLY A O 1
ATOM 736 N N . LEU A 1 95 ? -8.296 -3.470 5.771 1.00 97.56 95 LEU A N 1
ATOM 737 C CA . LEU A 1 95 ? -9.637 -3.137 6.268 1.00 97.56 95 LEU A CA 1
ATOM 738 C C . LEU A 1 95 ? -10.362 -4.373 6.810 1.00 97.56 95 LEU A C 1
ATOM 740 O O . LEU A 1 95 ? -10.936 -4.320 7.897 1.00 97.56 95 LEU A O 1
ATOM 744 N N . ARG A 1 96 ? -10.319 -5.502 6.094 1.00 96.81 96 ARG A N 1
ATOM 745 C CA . ARG A 1 96 ? -10.943 -6.747 6.566 1.00 96.81 96 ARG A CA 1
ATOM 746 C C . ARG A 1 96 ? -10.280 -7.262 7.841 1.00 96.81 96 ARG A C 1
ATOM 748 O O . ARG A 1 96 ? -10.994 -7.610 8.778 1.00 96.81 96 ARG A O 1
ATOM 755 N N . THR A 1 97 ? -8.949 -7.240 7.911 1.00 96.62 97 THR A N 1
ATOM 756 C CA . THR A 1 97 ? -8.204 -7.638 9.115 1.00 96.62 97 THR A CA 1
ATOM 757 C C . THR A 1 97 ? -8.557 -6.751 10.309 1.00 96.62 97 THR A C 1
ATOM 759 O O . THR A 1 97 ? -8.832 -7.256 11.397 1.00 96.62 97 THR A O 1
ATOM 762 N N . MET A 1 98 ? -8.635 -5.430 10.118 1.00 97.06 98 MET A N 1
ATOM 763 C CA . MET A 1 98 ? -9.069 -4.503 11.168 1.00 97.06 98 MET A CA 1
ATOM 764 C C . MET A 1 98 ? -10.506 -4.778 11.623 1.00 97.06 98 MET A C 1
ATOM 766 O O . MET A 1 98 ? -10.772 -4.816 12.824 1.00 97.06 98 MET A O 1
ATOM 770 N N . ALA A 1 99 ? -11.431 -4.985 10.683 1.00 97.38 99 ALA A N 1
ATOM 771 C CA . ALA A 1 99 ? -12.828 -5.278 10.990 1.00 97.38 99 ALA A CA 1
ATOM 772 C C . ALA A 1 99 ? -12.972 -6.579 11.799 1.00 97.38 99 ALA A C 1
ATOM 774 O O . ALA A 1 99 ? -13.696 -6.599 12.797 1.00 97.38 99 ALA A O 1
ATOM 775 N N . ALA A 1 100 ? -12.237 -7.630 11.421 1.00 96.12 100 ALA A N 1
ATOM 776 C CA . ALA A 1 100 ? -12.187 -8.889 12.157 1.00 96.12 100 ALA A CA 1
ATOM 777 C C . ALA A 1 100 ? -11.628 -8.685 13.574 1.00 96.12 100 ALA A C 1
ATOM 779 O O . ALA A 1 100 ? -12.273 -9.056 14.556 1.00 96.12 100 ALA A O 1
ATOM 780 N N . LYS A 1 101 ? -10.484 -7.998 13.699 1.00 95.38 101 LYS A N 1
ATOM 781 C CA . LYS A 1 101 ? -9.825 -7.725 14.986 1.00 95.38 101 LYS A CA 1
ATOM 782 C C . LYS A 1 101 ? -10.703 -6.931 15.956 1.00 95.38 101 LYS A C 1
ATOM 784 O O . LYS A 1 101 ? -10.647 -7.159 17.162 1.00 95.38 101 LYS A O 1
ATOM 789 N N . LEU A 1 102 ? -11.515 -6.012 15.436 1.00 95.62 102 LEU A N 1
ATOM 790 C CA . LEU A 1 102 ? -12.449 -5.183 16.205 1.00 95.62 102 LEU A CA 1
ATOM 791 C C . LEU A 1 102 ? -13.806 -5.862 16.466 1.00 95.62 102 LEU A C 1
ATOM 793 O O . LEU A 1 102 ? -14.687 -5.266 17.097 1.00 95.62 102 LEU A O 1
ATOM 797 N N . GLY A 1 103 ? -14.008 -7.087 15.973 1.00 96.00 103 GLY A N 1
ATOM 798 C CA . GLY A 1 103 ? -15.262 -7.820 16.123 1.00 96.00 103 GLY A CA 1
ATOM 799 C C . GLY A 1 103 ? -16.440 -7.106 15.458 1.00 96.00 103 GLY A C 1
ATOM 800 O O . GLY A 1 103 ? -17.525 -7.010 16.044 1.00 96.00 103 GLY A O 1
ATOM 801 N N . VAL A 1 104 ? -16.224 -6.522 14.275 1.00 97.62 104 VAL A N 1
ATOM 802 C CA . VAL A 1 104 ? -17.304 -5.979 13.443 1.00 97.62 104 VAL A CA 1
ATOM 803 C C . VAL A 1 104 ? -18.207 -7.136 13.020 1.00 97.62 104 VAL A C 1
ATOM 805 O O . VAL A 1 104 ? -17.758 -8.083 12.382 1.00 97.62 104 VAL A O 1
ATOM 808 N N . TYR A 1 105 ? -19.484 -7.053 13.387 1.00 96.75 105 TYR A N 1
ATOM 809 C CA . TYR A 1 105 ? -20.487 -8.048 13.027 1.00 96.75 105 TYR A CA 1
ATOM 810 C C . TYR A 1 105 ? -21.303 -7.558 11.835 1.00 96.75 105 TYR A C 1
ATOM 812 O O . TYR A 1 105 ? -21.835 -6.449 11.864 1.00 96.75 105 TYR A O 1
ATOM 820 N N . LEU A 1 106 ? -21.421 -8.407 10.817 1.00 95.31 106 LEU A N 1
ATOM 821 C CA . LEU A 1 106 ? -22.266 -8.207 9.646 1.00 95.31 106 LEU A CA 1
ATOM 822 C C . LEU A 1 106 ? -23.148 -9.452 9.455 1.00 95.31 106 LEU A C 1
ATOM 824 O O . LEU A 1 106 ? -22.741 -10.546 9.850 1.00 95.31 106 LEU A O 1
ATOM 828 N N . PRO A 1 107 ? -24.326 -9.327 8.816 1.00 95.44 107 PRO A N 1
ATOM 829 C CA . PRO A 1 107 ? -25.202 -10.471 8.540 1.00 95.44 107 PRO A CA 1
ATOM 830 C C . PRO A 1 107 ? -24.648 -11.425 7.460 1.00 95.44 107 PRO A C 1
ATOM 832 O O . PRO A 1 107 ? -25.312 -12.388 7.088 1.00 95.44 107 PRO A O 1
ATOM 835 N N . PHE A 1 108 ? -23.448 -11.160 6.944 1.00 95.06 108 PHE A N 1
ATOM 836 C CA . PHE A 1 108 ? -22.734 -11.947 5.942 1.00 95.06 108 PHE A CA 1
ATOM 837 C C . PHE A 1 108 ? -21.213 -11.876 6.204 1.00 95.06 108 PHE A C 1
ATOM 839 O O . PHE A 1 108 ? -20.762 -11.004 6.952 1.00 95.06 108 PHE A O 1
ATOM 846 N N . PRO A 1 109 ? -20.397 -12.769 5.610 1.00 95.19 109 PRO A N 1
ATOM 847 C CA . PRO A 1 109 ? -18.947 -12.787 5.820 1.00 95.19 109 PRO A CA 1
ATOM 848 C C . PRO A 1 109 ? -18.253 -11.459 5.472 1.00 95.19 109 PRO A C 1
ATOM 850 O O . PRO A 1 109 ? -18.529 -10.875 4.426 1.00 95.19 109 PRO A O 1
ATOM 853 N N . LEU A 1 110 ? -17.272 -11.027 6.281 1.00 94.50 110 LEU A N 1
ATOM 854 C CA . LEU A 1 110 ? -16.521 -9.773 6.063 1.00 94.50 110 LEU A CA 1
ATOM 855 C C . LEU A 1 110 ? -15.875 -9.680 4.669 1.00 94.50 110 LEU A C 1
ATOM 857 O O . LEU A 1 110 ? -15.756 -8.593 4.114 1.00 94.50 110 LEU A O 1
ATOM 861 N N . VAL A 1 111 ? -15.486 -10.815 4.081 1.00 92.94 111 VAL A N 1
ATOM 862 C CA . VAL A 1 111 ? -14.912 -10.887 2.725 1.00 92.94 111 VAL A CA 1
ATOM 863 C C . VAL A 1 111 ? -15.885 -10.440 1.624 1.00 92.94 111 VAL A C 1
ATOM 865 O O . VAL A 1 111 ? -15.444 -10.061 0.545 1.00 92.94 111 VAL A O 1
ATOM 868 N N . GLN A 1 112 ? -17.194 -10.466 1.891 1.00 94.69 112 GLN A N 1
ATOM 869 C CA . GLN A 1 112 ? -18.244 -10.027 0.964 1.00 94.69 112 GLN A CA 1
ATOM 870 C C . GLN A 1 112 ? -18.662 -8.566 1.186 1.00 94.69 112 GLN A C 1
ATOM 872 O O . GLN A 1 112 ? -19.468 -8.039 0.422 1.00 94.69 112 GLN A O 1
ATOM 877 N N . ALA A 1 113 ? -18.143 -7.909 2.226 1.00 95.75 113 ALA A N 1
ATOM 878 C CA . ALA A 1 113 ? -18.480 -6.528 2.532 1.00 95.75 113 ALA A CA 1
ATOM 879 C C . ALA A 1 113 ? -17.798 -5.551 1.571 1.00 95.75 113 ALA A C 1
ATOM 881 O O . ALA A 1 113 ? -16.631 -5.715 1.210 1.00 95.75 113 ALA A O 1
ATOM 882 N N . ASP A 1 114 ? -18.517 -4.491 1.204 1.00 95.31 114 ASP A N 1
ATOM 883 C CA . ASP A 1 114 ? -17.910 -3.352 0.529 1.00 95.31 114 ASP A CA 1
ATOM 884 C C . ASP A 1 114 ? -17.089 -2.485 1.502 1.00 95.31 114 ASP A C 1
ATOM 886 O O . ASP A 1 114 ? -17.138 -2.620 2.729 1.00 95.31 114 ASP A O 1
ATOM 890 N N . TRP A 1 115 ? -16.310 -1.567 0.933 1.00 96.19 115 TRP A N 1
ATOM 891 C CA . TRP A 1 115 ? -15.444 -0.676 1.701 1.00 96.19 115 TRP A CA 1
ATOM 892 C C . TRP A 1 115 ? -16.213 0.237 2.651 1.00 96.19 115 TRP A C 1
ATOM 894 O O . TRP A 1 115 ? -15.742 0.479 3.757 1.00 96.19 115 TRP A O 1
ATOM 904 N N . GLU A 1 116 ? -17.370 0.755 2.232 1.00 96.31 116 GLU A N 1
ATOM 905 C CA . GLU A 1 116 ? -18.177 1.650 3.065 1.00 96.31 116 GLU A CA 1
ATOM 906 C C . GLU A 1 116 ? -18.633 0.923 4.331 1.00 96.31 116 GLU A C 1
ATOM 908 O O . GLU A 1 116 ? -18.482 1.431 5.439 1.00 96.31 116 GLU A O 1
ATOM 913 N N . THR A 1 117 ? -19.132 -0.298 4.166 1.00 97.50 117 THR A N 1
ATOM 914 C CA . THR A 1 117 ? -19.618 -1.156 5.242 1.00 97.50 117 THR A CA 1
ATOM 915 C C . THR A 1 117 ? -18.496 -1.501 6.216 1.00 97.50 117 THR A C 1
ATOM 917 O O . THR A 1 117 ? -18.674 -1.358 7.428 1.00 97.50 117 THR A O 1
ATOM 920 N N . LEU A 1 118 ? -17.320 -1.891 5.705 1.00 97.75 118 LEU A N 1
ATOM 921 C CA . LEU A 1 118 ? -16.144 -2.171 6.535 1.00 97.75 118 LEU A CA 1
ATOM 922 C C . LEU A 1 118 ? -15.689 -0.926 7.306 1.00 97.75 118 LEU A C 1
ATOM 924 O O . LEU A 1 118 ? -15.535 -0.987 8.525 1.00 97.75 118 LEU A O 1
ATOM 928 N N . ILE A 1 119 ? -15.526 0.209 6.617 1.00 98.06 119 ILE A N 1
ATOM 929 C CA . ILE A 1 119 ?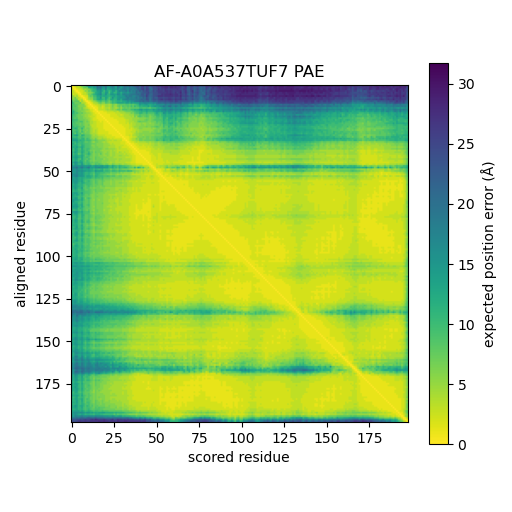 -15.076 1.473 7.215 1.00 98.06 119 ILE A CA 1
ATOM 930 C C . ILE A 1 119 ? -16.042 1.923 8.311 1.00 98.06 119 ILE A C 1
ATOM 932 O O . ILE A 1 119 ? -15.604 2.184 9.429 1.00 98.06 119 ILE A O 1
ATOM 936 N N . ARG A 1 120 ? -17.355 1.945 8.045 1.00 98.00 120 ARG A N 1
ATOM 937 C CA . ARG A 1 120 ? -18.358 2.349 9.045 1.00 98.00 120 ARG A CA 1
ATOM 938 C C . ARG A 1 120 ? -18.370 1.417 10.254 1.00 98.00 120 ARG A C 1
ATOM 940 O O . ARG A 1 120 ? -18.496 1.889 11.382 1.00 98.00 120 ARG A O 1
ATOM 947 N N . GLY A 1 121 ? -18.222 0.109 10.035 1.00 98.06 121 GLY A N 1
ATOM 948 C CA . GLY A 1 121 ? -18.120 -0.873 11.114 1.00 98.06 121 GLY A CA 1
ATOM 949 C C . GLY A 1 121 ? -16.898 -0.633 12.003 1.00 98.06 121 GLY A C 1
ATOM 950 O O . GLY A 1 121 ? -17.029 -0.582 13.226 1.00 98.06 121 GLY A O 1
ATOM 951 N N . ILE A 1 122 ? -15.728 -0.425 11.393 1.00 98.19 122 ILE A N 1
ATOM 952 C CA . ILE A 1 122 ? -14.476 -0.115 12.095 1.00 98.19 122 ILE A CA 1
ATOM 953 C C . ILE A 1 122 ? -14.613 1.194 12.879 1.00 98.19 122 ILE A C 1
ATOM 955 O O . ILE A 1 122 ? -14.409 1.201 14.091 1.00 98.19 122 ILE A O 1
ATOM 959 N N . GLU A 1 123 ? -15.013 2.286 12.225 1.00 97.50 123 GLU A N 1
ATOM 960 C CA . GLU A 1 123 ? -15.162 3.601 12.861 1.00 97.50 123 GLU A CA 1
ATOM 961 C C . GLU A 1 123 ? -16.164 3.560 14.023 1.00 97.50 123 GLU A C 1
ATOM 963 O O . GLU A 1 123 ? -15.917 4.160 15.069 1.00 97.50 123 GLU A O 1
ATOM 968 N N . SER A 1 124 ? -17.259 2.803 13.892 1.00 97.56 124 SER A N 1
ATOM 969 C CA . SER A 1 124 ? -18.229 2.602 14.973 1.00 97.56 124 SER A CA 1
ATOM 970 C C . SER A 1 124 ? -17.609 1.897 16.183 1.00 97.56 124 SER A C 1
ATOM 972 O O . SER A 1 124 ? -17.809 2.342 17.315 1.00 97.56 124 SER A O 1
ATOM 974 N N . LYS A 1 125 ? -16.809 0.844 15.966 1.00 97.38 125 LYS A N 1
ATOM 975 C CA . LYS A 1 125 ? -1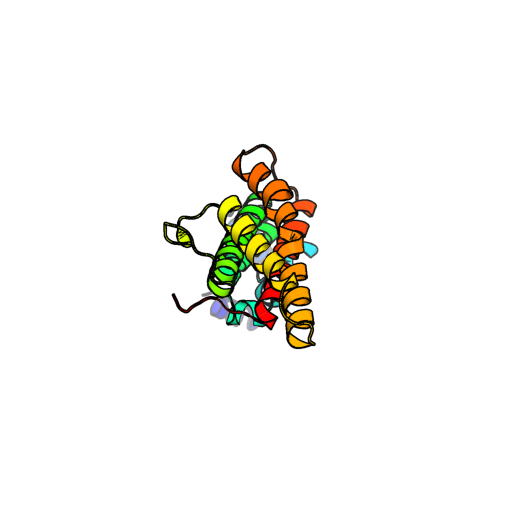6.097 0.145 17.047 1.00 97.38 125 LYS A CA 1
ATOM 976 C C . LYS A 1 125 ? -15.081 1.051 17.734 1.00 97.38 125 LYS A C 1
ATOM 978 O O . LYS A 1 125 ? -15.046 1.089 18.960 1.00 97.38 125 LYS A O 1
ATOM 983 N N . VAL A 1 126 ? -14.308 1.815 16.965 1.00 96.38 126 VAL A N 1
ATOM 984 C CA . VAL A 1 126 ? -13.329 2.775 17.502 1.00 96.38 126 VAL A CA 1
ATOM 985 C C . VAL A 1 126 ? -14.022 3.896 18.276 1.00 96.38 126 VAL A C 1
ATOM 987 O O . VAL A 1 126 ? -13.560 4.294 19.342 1.00 96.38 126 VAL A O 1
ATOM 990 N N . GLN A 1 127 ? -15.168 4.381 17.797 1.00 95.69 127 GLN A N 1
ATOM 991 C CA . GLN A 1 127 ? -15.950 5.389 18.505 1.00 95.69 127 GLN A CA 1
ATOM 992 C C . GLN A 1 127 ? -16.482 4.856 19.843 1.00 95.69 127 GLN A C 1
ATOM 994 O O . GLN A 1 127 ? -16.365 5.555 20.845 1.00 95.69 127 GLN A O 1
ATOM 999 N N . ALA A 1 128 ? -16.991 3.620 19.885 1.00 95.06 128 ALA A N 1
ATOM 1000 C CA . ALA A 1 128 ? -17.467 2.987 21.118 1.00 95.06 128 ALA A CA 1
ATOM 1001 C C . ALA A 1 128 ? -16.351 2.790 22.166 1.00 95.06 128 ALA A C 1
ATOM 1003 O O . ALA A 1 128 ? -16.620 2.793 23.366 1.00 95.06 128 ALA A O 1
ATOM 1004 N N . MET A 1 129 ? -15.079 2.693 21.749 1.00 93.88 129 MET A N 1
ATOM 1005 C CA . MET A 1 129 ? -13.950 2.641 22.690 1.00 93.88 129 MET A CA 1
ATOM 1006 C C . MET A 1 129 ? -13.848 3.898 23.559 1.00 93.88 129 MET A C 1
ATOM 1008 O O . MET A 1 129 ? -13.309 3.830 24.662 1.00 93.88 129 MET A O 1
ATOM 1012 N N . LYS A 1 130 ? -14.381 5.046 23.114 1.00 91.31 130 LYS A N 1
ATOM 1013 C CA . LYS A 1 130 ? -14.369 6.294 23.895 1.00 91.31 130 LYS A CA 1
ATOM 1014 C C . LYS A 1 130 ? -15.205 6.205 25.170 1.00 91.31 130 LYS A C 1
ATOM 1016 O O . LYS A 1 130 ? -14.896 6.930 26.116 1.00 91.31 130 LYS A O 1
ATOM 1021 N N . ASP A 1 131 ? -16.154 5.277 25.236 1.00 92.50 131 ASP A N 1
ATOM 1022 C CA . ASP A 1 131 ? -17.018 5.069 26.401 1.00 92.50 131 ASP A CA 1
ATOM 1023 C C . ASP A 1 131 ? -16.421 4.081 27.418 1.00 92.50 131 ASP A C 1
ATOM 1025 O O . ASP A 1 131 ? -16.936 3.934 28.526 1.00 92.50 131 ASP A O 1
ATOM 1029 N N . LEU A 1 132 ? -15.293 3.434 27.092 1.00 90.50 132 LEU A N 1
ATOM 1030 C CA . LEU A 1 132 ? -14.581 2.558 28.025 1.00 90.50 132 LEU A CA 1
ATOM 1031 C C . LEU A 1 132 ? -14.064 3.339 29.244 1.00 90.50 132 LEU A C 1
ATOM 1033 O O . LEU A 1 132 ? -13.810 4.549 29.184 1.00 90.50 132 LEU A O 1
ATOM 1037 N N . LYS A 1 133 ? -13.853 2.634 30.360 1.00 92.88 133 LYS A N 1
ATOM 1038 C CA . LYS A 1 133 ? -13.264 3.214 31.575 1.00 92.88 133 LYS A CA 1
ATOM 1039 C C . LYS A 1 133 ? -11.913 3.859 31.245 1.00 92.88 133 LYS A C 1
ATOM 1041 O O . LYS A 1 133 ? -11.099 3.273 30.539 1.00 92.88 133 LYS A O 1
ATOM 1046 N N . LYS A 1 134 ? -11.685 5.075 31.751 1.00 93.19 134 LYS A N 1
ATOM 1047 C CA . LYS A 1 134 ? -10.413 5.790 31.568 1.00 93.19 134 LYS A CA 1
ATOM 1048 C C . LYS A 1 134 ? -9.250 4.968 32.131 1.00 93.19 134 LYS A C 1
ATOM 1050 O O . LYS A 1 134 ? -9.367 4.422 33.229 1.00 93.19 134 LYS A O 1
ATOM 1055 N N . GLY A 1 135 ? -8.154 4.926 31.386 1.00 94.81 135 GLY A N 1
ATOM 1056 C CA . GLY A 1 135 ? -6.939 4.200 31.731 1.00 94.81 135 GLY A CA 1
ATOM 1057 C C . GLY A 1 135 ? -5.965 4.192 30.556 1.00 94.81 135 GLY A C 1
ATOM 1058 O O . GLY A 1 135 ? -6.370 4.401 29.415 1.00 94.81 135 GLY A O 1
ATOM 1059 N N . GLU A 1 136 ? -4.699 3.923 30.849 1.00 94.00 136 GLU A N 1
ATOM 1060 C CA . GLU A 1 136 ? -3.602 3.926 29.873 1.00 94.00 136 GLU A CA 1
ATOM 1061 C C . GLU A 1 136 ? -3.863 2.979 28.692 1.00 94.00 136 GLU A C 1
ATOM 1063 O O . GLU A 1 136 ? -3.739 3.377 27.538 1.00 94.00 136 GLU A O 1
ATOM 1068 N N . GLU A 1 137 ? -4.357 1.768 28.962 1.00 91.75 137 GLU A N 1
ATOM 1069 C CA . GLU A 1 137 ? -4.692 0.783 27.926 1.00 91.75 137 GLU A CA 1
ATOM 1070 C C . GLU A 1 137 ? -5.744 1.307 26.932 1.00 91.75 137 GLU A C 1
ATOM 1072 O O . GLU A 1 137 ? -5.619 1.134 25.717 1.00 91.75 137 GLU A O 1
ATOM 1077 N N . LYS A 1 138 ? -6.777 1.995 27.436 1.00 92.62 138 LYS A N 1
ATOM 1078 C CA . LYS A 1 138 ? -7.796 2.625 26.590 1.00 92.62 138 LYS A CA 1
ATOM 1079 C C . LYS A 1 138 ? -7.170 3.712 25.722 1.00 92.62 138 LYS A C 1
ATOM 1081 O O . LYS A 1 138 ? -7.472 3.770 24.531 1.00 92.62 138 LYS A O 1
ATOM 1086 N N . ASP A 1 139 ? -6.345 4.571 26.313 1.00 93.62 139 ASP A N 1
ATOM 1087 C CA . ASP A 1 139 ? -5.732 5.696 25.608 1.00 93.62 139 ASP A CA 1
ATOM 1088 C C . ASP A 1 139 ? -4.786 5.196 24.504 1.00 93.62 139 ASP A C 1
ATOM 1090 O O . ASP A 1 139 ? -4.836 5.692 23.376 1.00 93.62 139 ASP A O 1
ATOM 1094 N N . GLU A 1 140 ? -4.013 4.138 24.769 1.00 94.25 140 GLU A N 1
ATOM 1095 C CA . GLU A 1 140 ? -3.183 3.470 23.766 1.00 94.25 140 GLU A CA 1
ATOM 1096 C C . GLU A 1 140 ? -3.996 2.862 22.620 1.00 94.25 140 GLU A C 1
ATOM 1098 O O . GLU A 1 140 ? -3.657 3.062 21.449 1.00 94.25 140 GLU A O 1
ATOM 1103 N N . MET A 1 141 ? -5.056 2.106 22.934 1.00 93.12 141 MET A N 1
ATOM 1104 C CA . MET A 1 141 ? -5.920 1.504 21.916 1.00 93.12 141 MET A CA 1
ATOM 1105 C C . MET A 1 141 ? -6.583 2.579 21.060 1.00 93.12 141 MET A C 1
ATOM 1107 O O . MET A 1 141 ? -6.573 2.486 19.831 1.00 93.12 141 MET A O 1
ATOM 1111 N N . LEU A 1 142 ? -7.131 3.616 21.696 1.00 94.25 142 LEU A N 1
ATOM 1112 C CA . LEU A 1 142 ? -7.813 4.694 20.998 1.00 94.25 142 LEU A CA 1
ATOM 1113 C C . LEU A 1 142 ? -6.841 5.467 20.101 1.00 94.25 142 LEU A C 1
ATOM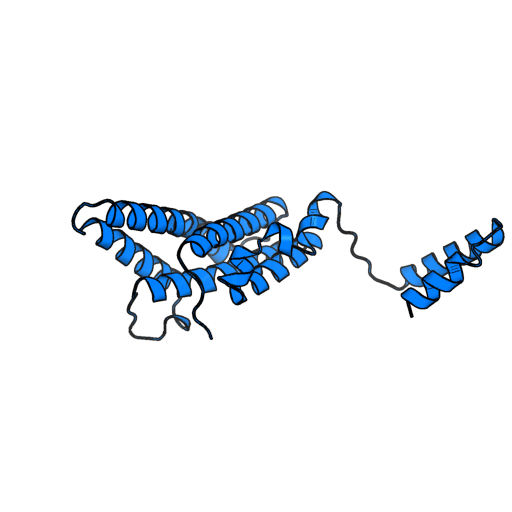 1115 O O . LEU A 1 142 ? -7.189 5.749 18.955 1.00 94.25 142 LEU A O 1
ATOM 1119 N N . ASN A 1 143 ? -5.628 5.760 20.579 1.00 95.00 143 ASN A N 1
ATOM 1120 C CA . ASN A 1 143 ? -4.587 6.404 19.780 1.00 95.00 143 ASN A CA 1
ATOM 1121 C C . ASN A 1 143 ? -4.208 5.545 18.564 1.00 95.00 143 ASN A C 1
ATOM 1123 O O . ASN A 1 143 ? -4.235 6.024 17.431 1.00 95.00 143 ASN A O 1
ATOM 1127 N N . PHE A 1 144 ? -3.927 4.257 18.778 1.00 96.38 144 PHE A N 1
ATOM 1128 C CA . PHE A 1 144 ? -3.571 3.332 17.704 1.00 96.38 144 PHE A CA 1
ATOM 1129 C C . PHE A 1 144 ? -4.659 3.248 16.624 1.00 96.38 144 PHE A C 1
ATOM 1131 O O . PHE A 1 144 ? -4.385 3.492 15.448 1.00 96.38 144 PHE A O 1
ATOM 1138 N N . TYR A 1 145 ? -5.901 2.946 17.011 1.00 96.69 145 TYR A N 1
ATOM 1139 C CA . TYR A 1 145 ? -6.977 2.766 16.040 1.00 96.69 145 TYR A CA 1
ATOM 1140 C C . TYR A 1 145 ? -7.405 4.078 15.378 1.00 96.69 145 TYR A C 1
ATOM 1142 O O . TYR A 1 145 ? -7.746 4.065 14.196 1.00 96.69 145 TYR A O 1
ATOM 1150 N N . SER A 1 146 ? -7.349 5.214 16.082 1.00 93.88 146 SER A N 1
ATOM 1151 C CA . SER A 1 146 ? -7.637 6.520 15.470 1.00 93.88 146 SER A CA 1
ATOM 1152 C C . SER A 1 146 ? -6.616 6.858 14.383 1.00 93.88 146 SER A C 1
ATOM 1154 O O . SER A 1 146 ? -7.005 7.258 13.285 1.00 93.88 146 SER A O 1
ATOM 1156 N N . ASN A 1 147 ? -5.326 6.619 14.644 1.00 94.31 147 ASN A N 1
ATOM 1157 C CA . ASN A 1 147 ? -4.268 6.809 13.651 1.00 94.31 147 ASN A CA 1
ATOM 1158 C C . ASN A 1 147 ? -4.426 5.844 12.466 1.00 94.31 147 ASN A C 1
ATOM 1160 O O . ASN A 1 147 ? -4.293 6.261 11.317 1.00 94.31 147 ASN A O 1
ATOM 1164 N N . ALA A 1 148 ? -4.793 4.584 12.723 1.00 95.94 148 ALA A N 1
ATOM 1165 C CA . ALA A 1 148 ? -5.050 3.601 11.672 1.00 95.94 148 ALA A CA 1
ATOM 1166 C C . ALA A 1 148 ? -6.260 3.955 10.782 1.00 95.94 148 ALA A C 1
ATOM 1168 O O . ALA A 1 148 ? -6.246 3.647 9.593 1.00 95.94 148 ALA A O 1
ATOM 1169 N N . CYS A 1 149 ? -7.291 4.618 11.323 1.00 96.25 149 CYS A N 1
ATOM 1170 C CA . CYS A 1 149 ? -8.485 5.023 10.564 1.00 96.25 149 CYS A CA 1
ATOM 1171 C C . CYS A 1 149 ? -8.303 6.332 9.781 1.00 96.25 149 CYS A C 1
ATOM 1173 O O . CYS A 1 149 ? -9.011 6.571 8.802 1.00 96.25 149 CYS A O 1
ATOM 1175 N N . MET A 1 150 ? -7.351 7.182 10.177 1.00 94.50 150 MET A N 1
ATOM 1176 C CA . MET A 1 150 ? -7.099 8.490 9.561 1.00 94.50 150 MET A CA 1
ATOM 1177 C C . MET A 1 150 ? -7.049 8.480 8.013 1.00 94.50 150 MET A C 1
ATOM 1179 O O . MET A 1 150 ? -7.682 9.349 7.406 1.00 94.50 150 MET A O 1
ATOM 1183 N N . PRO A 1 151 ? -6.375 7.528 7.328 1.00 96.06 151 PRO A N 1
ATOM 1184 C CA . PRO A 1 151 ? -6.284 7.542 5.867 1.00 96.06 151 PRO A CA 1
ATOM 1185 C C . PRO A 1 151 ? -7.522 6.986 5.136 1.00 96.06 151 PRO A C 1
ATOM 1187 O O . PRO A 1 151 ? -7.562 7.023 3.905 1.00 96.06 151 PRO A O 1
ATOM 1190 N N . PHE A 1 152 ? -8.559 6.495 5.827 1.00 96.75 152 PHE A N 1
ATOM 1191 C CA . PHE A 1 152 ? -9.688 5.800 5.183 1.00 96.75 152 PHE A CA 1
ATOM 1192 C C . PHE A 1 152 ? -10.413 6.639 4.130 1.00 96.75 152 PHE A C 1
ATOM 1194 O O . PHE A 1 152 ? -10.687 6.151 3.032 1.00 96.75 152 PHE A O 1
ATOM 1201 N N . ARG A 1 153 ? -10.677 7.919 4.414 1.00 94.00 153 ARG A N 1
ATOM 1202 C CA . ARG A 1 153 ? -11.317 8.830 3.447 1.00 94.00 153 ARG A CA 1
ATOM 1203 C C . ARG A 1 153 ? -10.439 9.075 2.222 1.00 94.00 153 ARG A C 1
ATOM 1205 O O . ARG A 1 153 ? -10.945 9.126 1.101 1.00 94.00 153 ARG A O 1
ATOM 1212 N N . TYR A 1 154 ? -9.125 9.178 2.420 1.00 94.62 154 TYR A N 1
ATOM 1213 C CA . TYR A 1 154 ? -8.171 9.318 1.323 1.00 94.62 154 TYR A CA 1
ATOM 1214 C C . TYR A 1 154 ? -8.164 8.075 0.424 1.00 94.62 154 TYR A C 1
ATOM 1216 O O . TYR A 1 154 ? -8.198 8.199 -0.802 1.00 94.62 154 TYR A O 1
ATOM 1224 N N . PHE A 1 155 ? -8.195 6.875 1.006 1.00 96.44 155 PHE A N 1
ATOM 1225 C CA . PHE A 1 155 ? -8.260 5.648 0.217 1.00 96.44 155 PHE A CA 1
ATOM 1226 C C . PHE A 1 155 ? -9.610 5.476 -0.489 1.00 96.44 155 PHE A C 1
ATOM 1228 O O . PHE A 1 155 ? -9.639 5.147 -1.674 1.00 96.44 155 PHE A O 1
ATOM 1235 N N . LYS A 1 156 ? -10.729 5.730 0.197 1.00 94.44 156 LYS A N 1
ATOM 1236 C CA . LYS A 1 156 ? -12.081 5.522 -0.340 1.00 94.44 156 LYS A CA 1
ATOM 1237 C C . LYS A 1 156 ? -12.468 6.586 -1.371 1.00 94.44 156 LYS A C 1
ATOM 1239 O O . LYS A 1 156 ? -12.585 6.282 -2.558 1.00 94.44 156 LYS A O 1
ATOM 1244 N N . ASP A 1 157 ? -12.633 7.829 -0.929 1.00 90.56 157 ASP A N 1
ATOM 1245 C CA . ASP A 1 157 ? -13.156 8.936 -1.744 1.00 90.56 157 ASP A CA 1
ATOM 1246 C C . ASP A 1 157 ? -12.045 9.585 -2.572 1.00 90.56 157 ASP A C 1
ATOM 1248 O O . ASP A 1 157 ? -12.228 9.960 -3.734 1.00 90.56 157 ASP A O 1
ATOM 1252 N N . GLY A 1 158 ? -10.863 9.681 -1.959 1.00 88.38 158 GLY A N 1
ATOM 1253 C CA . GLY A 1 158 ? -9.656 10.245 -2.548 1.00 88.38 158 GLY A CA 1
ATOM 1254 C C . GLY A 1 158 ? -9.000 9.369 -3.616 1.00 88.38 158 GLY A C 1
ATOM 1255 O O . GLY A 1 158 ? -8.176 9.867 -4.373 1.00 88.38 158 GLY A O 1
ATOM 1256 N N . SER A 1 159 ? -9.322 8.078 -3.693 1.00 91.12 159 SER A N 1
ATOM 1257 C CA . SER A 1 159 ? -8.614 7.180 -4.608 1.00 91.12 159 SER A CA 1
ATOM 1258 C C . SER A 1 159 ? -9.538 6.163 -5.254 1.00 91.12 159 SER A C 1
ATOM 1260 O O . SER A 1 159 ? -9.848 6.274 -6.441 1.00 91.12 159 SER A O 1
ATOM 1262 N N . ARG A 1 160 ? -10.029 5.194 -4.476 1.00 89.25 160 ARG A N 1
ATOM 1263 C CA . ARG A 1 160 ? -10.803 4.054 -4.969 1.00 89.25 160 ARG A CA 1
ATOM 1264 C C . ARG A 1 160 ? -11.986 4.499 -5.820 1.00 89.25 160 ARG A C 1
ATOM 1266 O O . ARG A 1 160 ? -12.112 4.065 -6.960 1.00 89.25 160 ARG A O 1
ATOM 1273 N N . LEU A 1 161 ? -12.825 5.394 -5.308 1.00 86.62 161 LEU A N 1
ATOM 1274 C CA . LEU A 1 161 ? -14.007 5.858 -6.029 1.00 86.62 161 LEU A CA 1
ATOM 1275 C C . LEU A 1 161 ? -13.643 6.449 -7.404 1.00 86.62 161 LEU A C 1
ATOM 1277 O O . LEU A 1 161 ? -14.298 6.157 -8.400 1.00 86.62 161 LEU A O 1
ATOM 1281 N N . ARG A 1 162 ? -12.556 7.223 -7.493 1.00 82.62 162 ARG A N 1
ATOM 1282 C CA . ARG A 1 162 ? -12.120 7.857 -8.748 1.00 82.62 162 ARG A CA 1
ATOM 1283 C C . ARG A 1 162 ? -11.537 6.862 -9.750 1.00 82.62 162 ARG A C 1
ATOM 1285 O O . ARG A 1 162 ? -11.896 6.922 -10.926 1.00 82.62 162 ARG A O 1
ATOM 1292 N N . ILE A 1 163 ? -10.701 5.933 -9.280 1.00 84.88 163 ILE A N 1
ATOM 1293 C CA . ILE A 1 163 ? -10.075 4.893 -10.113 1.00 84.88 163 ILE A CA 1
ATOM 1294 C C . ILE A 1 163 ? -11.135 3.942 -10.671 1.00 84.88 163 ILE A C 1
ATOM 1296 O O . ILE A 1 163 ? -11.188 3.710 -11.875 1.00 84.88 163 ILE A O 1
ATOM 1300 N N . PHE A 1 164 ? -12.006 3.408 -9.812 1.00 82.62 164 PHE A N 1
ATOM 1301 C CA . PHE A 1 164 ? -12.964 2.371 -10.204 1.00 82.62 164 PHE A CA 1
ATOM 1302 C C . PHE A 1 164 ? -14.144 2.905 -11.026 1.00 82.62 164 PHE A C 1
ATOM 1304 O O . PHE A 1 164 ? -14.746 2.146 -11.777 1.00 82.62 164 PHE A O 1
ATOM 1311 N N . HIS A 1 165 ? -14.445 4.204 -10.951 1.00 84.38 165 HIS A N 1
ATOM 1312 C CA . HIS A 1 165 ? -15.364 4.852 -11.894 1.00 84.38 165 HIS A CA 1
ATOM 1313 C C . HIS A 1 165 ? -14.681 5.331 -13.184 1.00 84.38 165 HIS A C 1
ATOM 1315 O O . HIS A 1 165 ? -15.318 6.040 -13.960 1.00 84.38 165 HIS A O 1
ATOM 1321 N N . ALA A 1 166 ? -13.406 4.980 -13.405 1.00 80.50 166 ALA A N 1
ATOM 1322 C CA . ALA A 1 166 ? -12.613 5.376 -14.570 1.00 80.50 166 ALA A CA 1
ATOM 1323 C C . ALA A 1 166 ? -12.625 6.894 -14.838 1.00 80.50 166 ALA A C 1
ATOM 1325 O O . ALA A 1 166 ? -12.530 7.337 -15.981 1.00 80.50 166 ALA A O 1
ATOM 1326 N N . ARG A 1 167 ? -12.761 7.704 -13.778 1.00 77.19 167 ARG A N 1
ATOM 1327 C CA . ARG A 1 167 ? -12.865 9.166 -13.896 1.00 77.19 167 ARG A CA 1
ATOM 1328 C C . ARG A 1 167 ? -11.505 9.822 -14.099 1.00 77.19 167 ARG A C 1
ATOM 1330 O O . ARG A 1 167 ? -11.435 10.905 -14.667 1.00 77.19 167 ARG A O 1
ATOM 1337 N N . GLU A 1 168 ? -10.437 9.179 -13.628 1.00 74.75 168 GLU A N 1
ATOM 1338 C CA . GLU A 1 168 ? -9.077 9.712 -13.671 1.00 74.75 168 GLU A CA 1
ATOM 1339 C C . GLU A 1 168 ? -8.045 8.596 -13.864 1.00 74.75 168 GLU A C 1
ATOM 1341 O O . GLU A 1 168 ? -8.130 7.533 -13.247 1.00 74.75 168 GLU A O 1
ATOM 1346 N N . LEU A 1 169 ? -7.020 8.878 -14.669 1.00 80.75 169 LEU A N 1
ATOM 1347 C CA . LEU A 1 169 ? -5.762 8.135 -14.642 1.00 80.75 169 LEU A CA 1
ATOM 1348 C C . LEU A 1 169 ? -4.849 8.730 -13.571 1.00 80.75 169 LEU A C 1
ATOM 1350 O O . LEU A 1 169 ? -4.843 9.947 -13.357 1.00 80.75 169 LEU A O 1
ATOM 1354 N N . TYR A 1 170 ? -4.061 7.876 -12.922 1.00 86.81 170 TYR A N 1
ATOM 1355 C CA . TYR A 1 170 ? -3.041 8.323 -11.980 1.00 86.81 170 TYR A CA 1
ATOM 1356 C C . TYR A 1 170 ? -1.783 8.738 -12.738 1.00 86.81 170 TYR A C 1
ATOM 1358 O O . TYR A 1 170 ? -1.315 8.027 -13.625 1.00 86.81 170 TYR A O 1
ATOM 1366 N N . ASP A 1 171 ? -1.234 9.887 -12.364 1.00 93.31 171 ASP A N 1
ATOM 1367 C CA . ASP A 1 171 ? 0.121 10.281 -12.733 1.00 93.31 171 ASP A CA 1
ATOM 1368 C C . ASP A 1 171 ? 1.135 9.737 -11.716 1.00 93.31 171 ASP A C 1
ATOM 1370 O O . ASP A 1 171 ? 0.783 9.118 -10.705 1.00 93.31 171 ASP A O 1
ATOM 1374 N N . GLU A 1 172 ? 2.416 9.960 -12.002 1.00 95.31 172 GLU A N 1
ATOM 1375 C CA . GLU A 1 172 ? 3.509 9.502 -11.152 1.00 95.31 172 GLU A CA 1
ATOM 1376 C C . GLU A 1 172 ? 3.416 10.038 -9.710 1.00 95.31 172 GLU A C 1
ATOM 1378 O O . GLU A 1 172 ? 3.442 9.212 -8.793 1.00 95.31 172 GLU A O 1
ATOM 1383 N N . PRO A 1 173 ? 3.249 11.355 -9.454 1.00 95.94 173 PRO A N 1
ATOM 1384 C CA . PRO A 1 173 ? 3.167 11.866 -8.085 1.00 95.94 173 PRO A CA 1
ATOM 1385 C C . PRO A 1 173 ? 2.007 11.269 -7.285 1.00 95.94 173 PRO A C 1
ATOM 1387 O O . PRO A 1 173 ? 2.197 10.883 -6.128 1.00 95.94 173 PRO A O 1
ATOM 1390 N N . ARG A 1 174 ? 0.817 11.140 -7.889 1.00 94.25 174 ARG A N 1
ATOM 1391 C CA . ARG A 1 174 ? -0.345 10.552 -7.208 1.00 94.25 174 ARG A CA 1
ATOM 1392 C C . ARG A 1 174 ? -0.145 9.068 -6.922 1.00 94.25 174 ARG A C 1
ATOM 1394 O O . ARG A 1 174 ? -0.526 8.614 -5.845 1.00 94.25 174 ARG A O 1
ATOM 1401 N N . ALA A 1 175 ? 0.476 8.317 -7.835 1.00 95.94 175 ALA A N 1
ATOM 1402 C CA . ALA A 1 175 ? 0.774 6.903 -7.608 1.00 95.94 175 ALA A CA 1
ATOM 1403 C C . ALA A 1 175 ? 1.822 6.705 -6.506 1.00 95.94 175 ALA A C 1
ATOM 1405 O O . ALA A 1 175 ? 1.615 5.868 -5.630 1.00 95.94 175 ALA A O 1
ATOM 1406 N N . ILE A 1 176 ? 2.896 7.506 -6.494 1.00 96.38 176 ILE A N 1
ATOM 1407 C CA . ILE A 1 176 ? 3.895 7.496 -5.413 1.00 96.38 176 ILE A CA 1
ATOM 1408 C C . ILE A 1 176 ? 3.223 7.798 -4.071 1.00 96.38 176 ILE A C 1
ATOM 1410 O O . ILE A 1 176 ? 3.432 7.063 -3.107 1.00 96.38 176 ILE A O 1
ATOM 1414 N N . SER A 1 177 ? 2.395 8.845 -4.023 1.00 96.25 177 SER A N 1
ATOM 1415 C CA . SER A 1 177 ? 1.705 9.261 -2.804 1.00 96.25 177 SER A CA 1
ATOM 1416 C C . SER A 1 177 ? 0.778 8.165 -2.276 1.00 96.25 177 SER A C 1
ATOM 1418 O O . SER A 1 177 ? 0.879 7.794 -1.109 1.00 96.25 177 SER A O 1
ATOM 1420 N N . LEU A 1 178 ? -0.084 7.586 -3.117 1.00 96.94 178 LEU A N 1
ATOM 1421 C CA . LEU A 1 178 ? -0.990 6.517 -2.691 1.00 96.94 178 LEU A CA 1
ATOM 1422 C C . LEU A 1 178 ? -0.227 5.260 -2.255 1.00 96.94 178 LEU A C 1
ATOM 1424 O O . LEU A 1 178 ? -0.592 4.636 -1.257 1.00 96.94 178 LEU A O 1
ATOM 1428 N N . PHE A 1 179 ? 0.846 4.907 -2.965 1.00 97.50 179 PHE A N 1
ATOM 1429 C CA . PHE A 1 179 ? 1.703 3.780 -2.610 1.00 97.50 179 PHE A CA 1
ATOM 1430 C C . PHE A 1 179 ? 2.346 3.962 -1.230 1.00 97.50 179 PHE A C 1
ATOM 1432 O O . PHE A 1 179 ? 2.300 3.050 -0.405 1.00 97.50 179 PHE A O 1
ATOM 1439 N N . GLN A 1 180 ? 2.885 5.154 -0.959 1.00 97.00 180 GLN A N 1
ATOM 1440 C CA . GLN A 1 180 ? 3.462 5.521 0.336 1.00 97.00 180 GLN A CA 1
ATOM 1441 C C . GLN A 1 180 ? 2.427 5.473 1.458 1.00 97.00 180 GLN A C 1
ATOM 1443 O O . GLN A 1 180 ? 2.641 4.758 2.427 1.00 97.00 180 GLN A O 1
ATOM 1448 N N . HIS A 1 181 ? 1.272 6.123 1.296 1.00 97.62 181 HIS A N 1
ATOM 1449 C CA . HIS A 1 181 ? 0.213 6.084 2.311 1.00 97.62 181 HIS A CA 1
ATOM 1450 C C . HIS A 1 181 ? -0.280 4.658 2.584 1.00 97.62 181 HIS A C 1
ATOM 1452 O O . HIS A 1 181 ? -0.569 4.314 3.726 1.00 97.62 181 HIS A O 1
ATOM 1458 N N . SER A 1 182 ? -0.359 3.815 1.549 1.00 97.88 182 SER A N 1
ATOM 1459 C CA . SER A 1 182 ? -0.735 2.407 1.716 1.00 97.88 182 SER A CA 1
ATOM 1460 C C . SER A 1 182 ? 0.319 1.650 2.522 1.00 97.88 182 SER A C 1
ATOM 1462 O O . SER A 1 182 ? -0.033 0.909 3.432 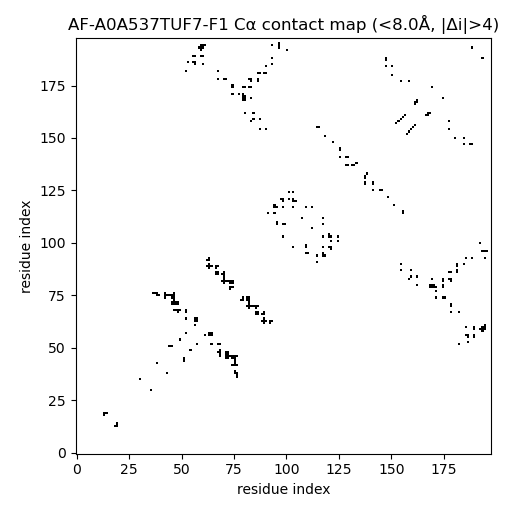1.00 97.88 182 SER A O 1
ATOM 1464 N N . ARG A 1 183 ? 1.612 1.8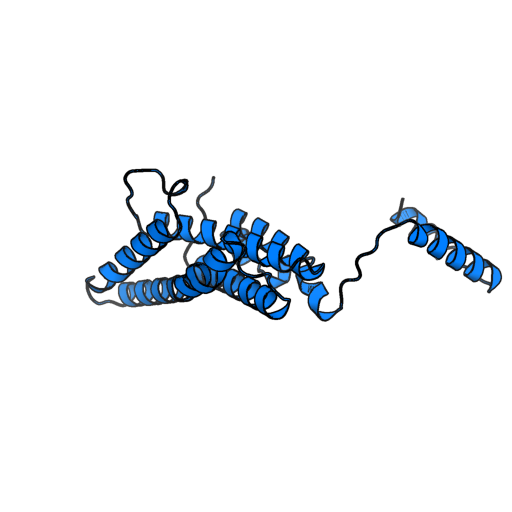62 2.244 1.00 97.50 183 ARG A N 1
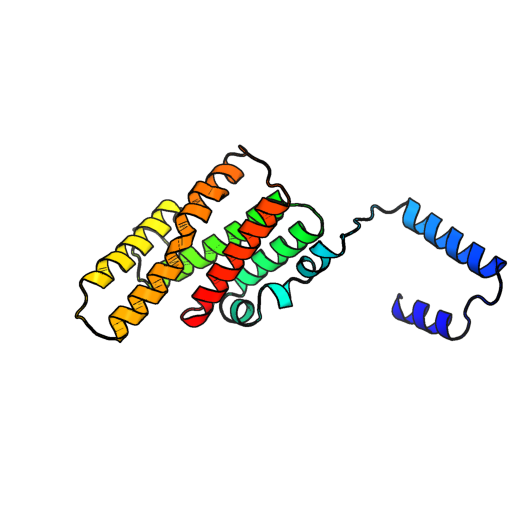ATOM 1465 C CA . ARG A 1 183 ? 2.697 1.296 3.055 1.00 97.50 183 ARG A CA 1
ATOM 1466 C C . ARG A 1 183 ? 2.627 1.787 4.503 1.00 97.50 183 ARG A C 1
ATOM 1468 O O . ARG A 1 183 ? 2.669 0.955 5.396 1.00 97.50 183 ARG A O 1
ATOM 1475 N N . ASP A 1 184 ? 2.500 3.090 4.732 1.00 97.19 184 ASP A N 1
ATOM 1476 C CA . ASP A 1 184 ? 2.518 3.693 6.076 1.00 97.19 184 ASP A CA 1
ATOM 1477 C C . ASP A 1 184 ? 1.327 3.218 6.925 1.00 97.19 184 ASP A C 1
ATOM 1479 O O . ASP A 1 184 ? 1.442 2.989 8.133 1.00 97.19 184 ASP A O 1
ATOM 1483 N N . PHE A 1 185 ? 0.182 2.989 6.274 1.00 97.94 185 PHE A N 1
ATOM 1484 C CA . PHE A 1 185 ? -0.965 2.323 6.881 1.00 97.94 185 PHE A CA 1
ATOM 1485 C C . PHE A 1 185 ? -0.586 0.927 7.394 1.00 97.94 185 PHE A C 1
ATOM 1487 O O . PHE A 1 185 ? -0.808 0.626 8.565 1.00 97.94 185 PHE A O 1
ATOM 1494 N N . PHE A 1 186 ? 0.055 0.097 6.569 1.00 97.88 186 PHE A N 1
ATOM 1495 C CA . PHE A 1 186 ? 0.494 -1.239 6.984 1.00 97.88 186 PHE A CA 1
ATOM 1496 C C . PHE A 1 186 ? 1.654 -1.232 7.979 1.00 97.88 186 PHE A C 1
ATOM 1498 O O . PHE A 1 186 ? 1.703 -2.103 8.846 1.00 97.88 186 PHE A O 1
ATOM 1505 N N . GLU A 1 187 ? 2.552 -0.252 7.905 1.00 96.44 187 GLU A N 1
ATOM 1506 C CA . GLU A 1 187 ? 3.593 -0.044 8.909 1.00 96.44 187 GLU A CA 1
ATOM 1507 C C . GLU A 1 187 ? 2.945 0.186 10.277 1.00 96.44 187 GLU A C 1
ATOM 1509 O O . GLU A 1 187 ? 3.262 -0.529 11.228 1.00 96.44 187 GLU A O 1
ATOM 1514 N N . THR A 1 188 ? 1.935 1.061 10.340 1.00 96.25 188 THR A N 1
ATOM 1515 C CA . THR A 1 188 ? 1.127 1.282 11.548 1.00 96.25 188 THR A CA 1
ATOM 1516 C C . THR A 1 188 ? 0.450 -0.010 12.000 1.00 96.25 188 THR A C 1
ATOM 1518 O O . THR A 1 188 ? 0.645 -0.426 13.142 1.00 96.25 188 THR A O 1
ATOM 1521 N N . LEU A 1 189 ? -0.307 -0.688 11.127 1.00 97.19 189 LEU A N 1
ATOM 1522 C CA . LEU A 1 189 ? -1.043 -1.901 11.504 1.00 97.19 189 LEU A CA 1
ATOM 1523 C C . LEU A 1 189 ? -0.121 -3.004 12.040 1.00 97.19 189 LEU A C 1
ATOM 1525 O O . LEU A 1 189 ? -0.446 -3.635 13.047 1.00 97.19 189 LEU A O 1
ATOM 1529 N N . SER A 1 190 ? 1.050 -3.190 11.424 1.00 96.75 190 SER A N 1
ATOM 1530 C CA . SER A 1 190 ? 2.005 -4.244 11.788 1.00 96.75 190 SER A CA 1
ATOM 1531 C C . SER A 1 190 ? 2.534 -4.143 13.223 1.00 96.75 190 SER A C 1
ATOM 1533 O O . SER A 1 190 ? 3.057 -5.120 13.751 1.00 96.75 190 SER A O 1
ATOM 1535 N N . THR A 1 191 ? 2.360 -2.993 13.887 1.00 95.88 191 THR A N 1
ATOM 1536 C CA . THR A 1 191 ? 2.771 -2.802 15.286 1.00 95.88 191 THR A CA 1
ATOM 1537 C C . THR A 1 191 ? 1.869 -3.517 16.295 1.00 95.88 191 THR A C 1
ATOM 1539 O O . THR A 1 191 ? 2.339 -3.863 17.377 1.00 95.88 191 THR A O 1
ATOM 1542 N N . LYS A 1 192 ? 0.582 -3.739 15.979 1.00 94.56 192 LYS A N 1
ATOM 1543 C CA . LYS A 1 192 ? -0.390 -4.339 16.920 1.00 94.56 192 LYS A CA 1
ATOM 1544 C C . LYS A 1 192 ? -1.292 -5.421 16.313 1.00 94.56 192 LYS A C 1
ATOM 1546 O O . LYS A 1 192 ? -2.107 -6.004 17.032 1.00 94.56 192 LYS A O 1
ATOM 1551 N N . MET A 1 193 ? -1.184 -5.715 15.017 1.00 94.31 193 MET A N 1
ATOM 1552 C CA . MET A 1 193 ? -1.992 -6.750 14.364 1.00 94.31 193 MET A CA 1
ATOM 1553 C C . MET A 1 193 ? -1.276 -7.415 13.183 1.00 94.31 193 MET A C 1
ATOM 1555 O O . MET A 1 193 ? -0.327 -6.872 12.624 1.00 94.31 193 MET A O 1
ATOM 1559 N N . LYS A 1 194 ? -1.768 -8.603 12.823 1.00 95.12 194 LYS A N 1
ATOM 1560 C CA . LYS A 1 194 ? -1.360 -9.409 11.670 1.00 95.12 194 LYS A CA 1
ATOM 1561 C C . LYS A 1 194 ? -2.606 -9.977 10.987 1.00 95.12 194 LYS A C 1
ATOM 1563 O O . LYS A 1 194 ? -3.649 -10.048 11.638 1.00 95.12 194 LYS A O 1
ATOM 1568 N N . GLU A 1 195 ? -2.512 -10.339 9.711 1.00 91.31 195 GLU A N 1
ATOM 1569 C CA . GLU A 1 195 ? -3.570 -11.102 9.044 1.00 91.31 195 GLU A CA 1
ATOM 1570 C C . GLU A 1 195 ? -3.712 -12.487 9.686 1.00 91.31 195 GLU A C 1
ATOM 1572 O O . GLU A 1 195 ? -2.738 -13.050 10.195 1.00 91.31 195 GLU A O 1
ATOM 1577 N N . ASP A 1 196 ? -4.946 -12.985 9.734 1.00 80.75 196 ASP A N 1
ATOM 1578 C CA . ASP A 1 196 ? -5.211 -14.342 10.199 1.00 80.75 196 ASP A CA 1
ATOM 1579 C C . ASP A 1 196 ? -4.626 -15.337 9.187 1.00 80.75 196 ASP A C 1
ATOM 1581 O O . ASP A 1 196 ? -4.608 -15.063 7.983 1.00 80.75 196 ASP A O 1
ATOM 1585 N N . ASP A 1 197 ? -4.132 -16.477 9.677 1.00 60.03 197 ASP A N 1
ATOM 1586 C CA . ASP A 1 197 ? -3.664 -17.550 8.802 1.00 60.03 197 ASP A CA 1
ATOM 1587 C C . ASP A 1 197 ? -4.856 -18.007 7.938 1.00 60.03 197 ASP A C 1
ATOM 1589 O O . ASP A 1 197 ? -5.905 -18.377 8.472 1.00 60.03 197 ASP A O 1
ATOM 1593 N N . ALA A 1 198 ? -4.713 -17.880 6.615 1.00 46.25 198 ALA A N 1
ATOM 1594 C CA . ALA A 1 198 ? -5.754 -18.192 5.634 1.00 46.25 198 ALA A CA 1
ATOM 1595 C C . ALA A 1 198 ? -6.128 -19.681 5.607 1.00 46.25 198 ALA A C 1
ATOM 1597 O O . ALA A 1 198 ? -5.213 -20.529 5.737 1.00 46.25 198 ALA A O 1
#

Nearest PDB structures (foldseek):
  5w93-assembly3_C  TM=3.938E-01  e=9.738E+00  Mus musculus
  5ayo-assembly1_A  TM=1.934E-01  e=6.265E+00  Bdellovibrio bacteriovorus HD100

Solvent-accessible surface area (backbone atoms only — not comparable to full-atom values): 11010 Å² total; per-residue (Å²): 108,75,67,57,59,56,52,55,45,68,81,60,56,74,87,47,71,66,52,48,49,50,54,52,50,50,52,49,59,61,48,72,80,49,94,81,84,84,56,53,78,91,34,48,62,26,50,66,20,60,77,75,64,33,66,61,32,42,74,26,28,52,72,34,38,54,28,40,39,52,12,22,33,27,46,22,74,67,37,18,48,58,13,42,50,25,23,50,55,17,48,53,50,53,49,46,42,51,21,58,78,64,64,51,83,64,103,57,64,69,89,76,54,54,70,68,60,41,50,53,41,39,53,51,50,58,56,56,54,72,74,51,76,89,48,70,70,49,54,53,51,50,52,52,53,52,62,67,51,63,56,49,59,50,50,44,70,67,35,49,54,38,51,77,66,67,72,52,82,47,49,66,70,59,22,52,50,50,44,49,54,42,40,53,48,41,55,58,45,42,76,84,47,56,57,75,88,126

pLDDT: mean 90.82, std 11.28, range [40.97, 98.19]

Mean predicted aligned error: 6.14 Å

Sequence (198 aa):
MSKELITDAKSDPPNNEREFAVLTKALYAEIRNKLLVVVPPHRRKFYNAREFIGTSIQAAFPSSFAELRLGGQCLAIGQFTACAFHSLRAVEIGLRTMAAKLGVYLPFPLVQADWETLIRGIESKVQAMKDLKKGEEKDEMLNFYSNACMPFRYFKDGSRLRIFHARELYDEPRAISLFQHSRDFFETLSTKMKEDDA